Protein AF-A0A485CXV7-F1 (afdb_monomer)

Foldseek 3Di:
DAPLQDDPVQVPDQDHDDDDVQQAEAAEDDSGQVLDQDDWPPHAYGNVRHGHQAESAWAWDPAFDADDDPPDGDDDGAATWTARYYRHHDPVQRGRPRIDGDHCDDVPHGDDDPRYDHDDDDDDDQCDDPVSVVVVVVVVVVQLFPDDDDPPPDPPPPRVLVVLLVVLVPDPDPVVSVVSPVVSVVNSVVSNVVLVVVLVVLLVLLVVLLVLLVVLQVLVVVLVVLVVCLCVPPVPHDPPPPVNVVSVVVSVVSVVVSVVSLVVSLVSLVCSCVSGNDVSNVVSLVVSLVSCVSHVVNVVSNLSSVLSVVLSVVCNVPVDRDSPVSSVSSNVD

Organism: Kluyvera cryocrescens (NCBI:txid580)

Solvent-accessible surface area (backbone atoms only — not comparable to full-atom values): 18500 Å² total; per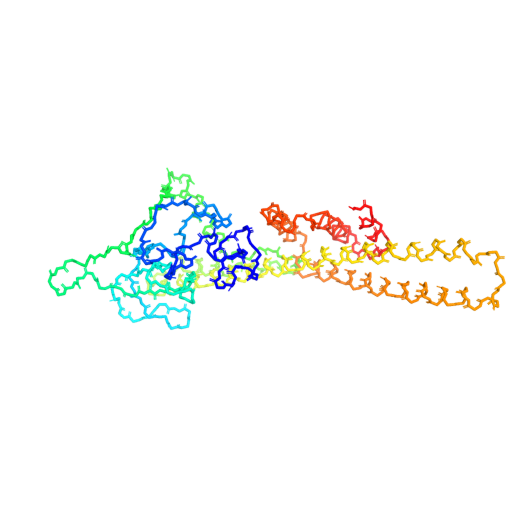-residue (Å²): 81,32,73,69,47,43,55,76,67,44,50,70,40,66,51,44,91,72,93,54,63,69,53,35,35,31,22,34,44,82,88,50,34,56,56,40,75,65,78,83,67,78,46,46,52,46,80,76,69,48,48,52,69,32,9,32,38,16,30,58,44,95,56,59,26,54,50,71,59,93,88,40,79,41,84,68,79,56,32,36,25,32,32,14,33,16,10,82,30,48,71,94,56,50,24,77,82,44,73,43,76,42,60,65,46,56,89,94,39,75,56,81,60,98,48,53,47,73,75,92,81,88,80,77,80,87,75,79,45,71,68,49,46,54,48,50,55,52,49,57,69,53,48,38,55,70,69,91,65,82,65,93,79,58,100,69,75,66,40,62,43,60,51,34,50,55,52,29,70,75,45,84,53,67,66,60,25,48,53,35,50,52,48,24,54,51,46,21,54,50,39,37,51,52,50,54,52,50,51,50,51,49,42,51,49,51,52,50,47,16,52,48,32,53,50,52,26,54,52,48,55,51,44,53,52,46,48,52,52,40,54,75,75,34,68,94,50,69,88,80,41,68,68,49,49,52,47,53,50,54,44,49,56,46,50,54,51,48,50,52,53,47,51,52,50,52,48,53,45,52,51,48,47,74,78,50,27,68,73,55,48,58,55,40,51,54,55,48,54,51,40,31,64,55,16,73,91,44,42,83,47,51,60,28,40,51,36,39,50,53,45,42,49,55,28,71,74,70,75,56,89,52,66,68,67,44,50,51,54,36,61,78,101

InterPro domains:
  IPR005532 Sulfatase-modifying factor enzyme-like domain [PF03781] (2-121)
  IPR016187 C-type lectin fold [SSF56436] (23-121)
  IPR042095 Sulfatase-modifying factor enzyme superfamily [G3DSA:3.90.1580.10] (5-122)

Radius of gyration: 28.85 Å; Cα contacts (8 Å, |Δi|>4): 416; chains: 1; bounding box: 57×67×86 Å

Nearest PDB structures (foldseek):
  3hr0-assembly1_B  TM=5.444E-01  e=3.659E+00  Homo sapiens
  6zca-assembly1_H  TM=4.034E-01  e=6.615E+00  Bacillus subtilis
  5wkq-assembly1_A  TM=2.754E-01  e=5.333E+00  Shigella flexneri

Mean predicted aligned error: 9.52 Å

Structure (mmCIF, N/CA/C/O backbone):
data_AF-A0A485CXV7-F1
#
_entry.id   AF-A0A485CXV7-F1
#
loop_
_atom_site.group_PDB
_atom_site.id
_atom_site.type_symbol
_atom_site.label_atom_id
_atom_site.label_alt_id
_atom_site.label_comp_id
_atom_site.label_asym_id
_atom_site.label_entity_id
_atom_site.label_seq_id
_atom_site.pdbx_PDB_ins_code
_atom_site.Cartn_x
_atom_site.Cartn_y
_atom_site.Cartn_z
_atom_site.occupancy
_atom_site.B_iso_or_equiv
_atom_site.auth_seq_id
_atom_site.auth_comp_id
_atom_site.auth_asym_id
_atom_site.auth_atom_id
_atom_site.pdbx_PDB_model_num
ATOM 1 N N . MET A 1 1 ? -4.879 9.931 7.992 1.00 64.00 1 MET A N 1
ATOM 2 C CA . MET A 1 1 ? -6.151 9.188 7.759 1.00 64.00 1 MET A CA 1
ATOM 3 C C . MET A 1 1 ? -6.233 8.787 6.286 1.00 64.00 1 MET A C 1
ATOM 5 O O . MET A 1 1 ? -5.604 9.450 5.481 1.00 64.00 1 MET A O 1
ATOM 9 N N . GLY A 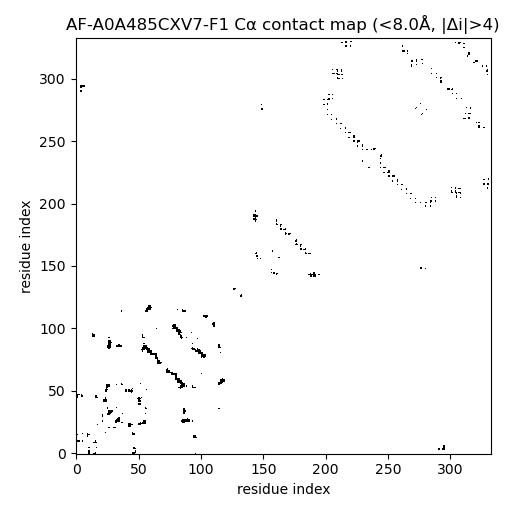1 2 ? -6.951 7.724 5.904 1.00 72.75 2 GLY A N 1
ATOM 10 C CA . GLY A 1 2 ? -7.072 7.341 4.480 1.00 72.75 2 GLY A CA 1
ATOM 11 C C . GLY A 1 2 ? -7.101 5.836 4.199 1.00 72.75 2 GLY A C 1
ATOM 12 O O . GLY A 1 2 ? -7.531 5.421 3.125 1.00 72.75 2 GLY A O 1
ATOM 13 N N . GLY A 1 3 ? -6.696 5.011 5.170 1.00 80.25 3 GLY A N 1
ATOM 14 C CA . GLY A 1 3 ? -6.723 3.550 5.055 1.00 80.25 3 GLY A CA 1
ATOM 15 C C . GLY A 1 3 ? -5.983 3.048 3.811 1.00 80.25 3 GLY A C 1
ATOM 16 O O . GLY A 1 3 ? -4.932 3.568 3.459 1.00 80.25 3 GLY A O 1
ATOM 17 N N . LEU A 1 4 ? -6.565 2.068 3.116 1.00 75.38 4 LEU A N 1
ATOM 18 C CA . LEU A 1 4 ? -5.999 1.494 1.887 1.00 75.38 4 LEU A CA 1
ATOM 19 C C . LEU A 1 4 ? -6.115 2.402 0.648 1.00 75.38 4 LEU A C 1
ATOM 21 O O . LEU A 1 4 ? -5.642 2.027 -0.422 1.00 75.38 4 LEU A O 1
ATOM 25 N N . LYS A 1 5 ? -6.759 3.572 0.756 1.00 80.94 5 LYS A N 1
ATOM 26 C CA . LYS A 1 5 ? -6.900 4.516 -0.366 1.00 80.94 5 LYS A CA 1
ATOM 27 C C . LYS A 1 5 ? -5.718 5.477 -0.508 1.00 80.94 5 LYS A C 1
ATOM 29 O O . LYS A 1 5 ? -5.664 6.210 -1.490 1.00 80.94 5 LYS A O 1
ATOM 34 N N . VAL A 1 6 ? -4.791 5.476 0.448 1.00 82.62 6 VAL A N 1
ATOM 35 C CA . VAL A 1 6 ? -3.584 6.315 0.449 1.00 82.62 6 VAL A CA 1
ATOM 36 C C . VAL A 1 6 ? -2.336 5.440 0.514 1.00 82.62 6 VAL A C 1
ATOM 38 O O . VAL A 1 6 ? -2.395 4.294 0.961 1.00 82.62 6 VAL A O 1
ATOM 41 N N . ASN A 1 7 ? -1.203 5.955 0.041 1.00 78.62 7 ASN A N 1
ATOM 42 C CA . ASN A 1 7 ? 0.076 5.253 0.156 1.00 78.62 7 ASN A CA 1
ATOM 43 C C . ASN A 1 7 ? 0.683 5.403 1.569 1.00 78.62 7 ASN A C 1
ATOM 45 O O . ASN A 1 7 ? 0.187 6.158 2.405 1.00 78.62 7 ASN A O 1
ATOM 49 N N . SER A 1 8 ? 1.764 4.675 1.862 1.00 79.94 8 SER A N 1
ATOM 50 C CA . SER A 1 8 ? 2.375 4.677 3.201 1.00 79.94 8 SER A CA 1
ATOM 51 C C . SER A 1 8 ? 2.961 6.027 3.624 1.00 79.94 8 SER A C 1
ATOM 53 O O . SER A 1 8 ? 2.972 6.311 4.820 1.00 79.94 8 SER A O 1
ATOM 55 N N . ALA A 1 9 ? 3.446 6.843 2.683 1.00 81.75 9 ALA A N 1
ATOM 56 C CA . ALA A 1 9 ? 3.968 8.174 2.987 1.00 81.75 9 ALA A CA 1
ATOM 57 C C . ALA A 1 9 ? 2.820 9.116 3.371 1.00 81.75 9 ALA A C 1
ATOM 59 O O . ALA A 1 9 ? 2.830 9.690 4.453 1.00 81.75 9 ALA A O 1
ATOM 60 N N . GLU A 1 10 ? 1.775 9.157 2.543 1.00 84.94 10 GLU A N 1
ATOM 61 C CA . GLU A 1 10 ? 0.540 9.908 2.790 1.00 84.94 10 GLU A CA 1
ATOM 62 C C . GLU A 1 10 ? -0.154 9.478 4.092 1.00 84.94 10 GLU A C 1
ATOM 64 O O . GLU A 1 10 ? -0.724 10.296 4.806 1.00 84.94 10 GLU A O 1
ATOM 69 N N . PHE A 1 11 ? -0.110 8.187 4.433 1.00 83.81 11 PHE A N 1
ATOM 70 C CA . PHE A 1 11 ? -0.692 7.688 5.678 1.00 83.81 11 PHE A CA 1
ATOM 71 C C . PHE A 1 11 ? 0.042 8.200 6.926 1.00 83.81 11 PHE A C 1
ATOM 73 O O . PHE A 1 11 ? -0.595 8.400 7.962 1.00 83.81 11 PHE A O 1
ATOM 80 N N . ARG A 1 12 ? 1.369 8.364 6.837 1.00 83.12 12 ARG A N 1
ATOM 81 C CA . ARG A 1 12 ? 2.229 8.822 7.941 1.00 83.12 12 ARG A CA 1
ATOM 82 C C . ARG A 1 12 ? 2.299 10.340 8.068 1.00 83.12 12 ARG A C 1
ATOM 84 O O . ARG A 1 12 ? 2.825 10.820 9.070 1.00 83.12 12 ARG A O 1
ATOM 91 N N . ASP A 1 13 ? 1.803 11.069 7.079 1.00 85.38 13 ASP A N 1
ATOM 92 C CA . ASP A 1 13 ? 1.781 12.522 7.112 1.00 85.38 13 ASP A CA 1
ATOM 93 C C . ASP A 1 13 ? 0.796 13.053 8.178 1.00 85.38 13 ASP A C 1
ATOM 95 O O . ASP A 1 13 ? -0.090 12.344 8.668 1.00 85.38 13 ASP A O 1
ATOM 99 N N . SER A 1 14 ? 0.967 14.316 8.572 1.00 82.31 14 SER A N 1
ATOM 100 C CA . SER A 1 14 ? 0.148 14.985 9.595 1.00 82.31 14 SER A CA 1
ATOM 101 C C . SER A 1 14 ? -1.326 15.083 9.187 1.00 82.31 14 SER A C 1
ATOM 103 O O . SER A 1 14 ? -2.224 14.979 10.037 1.00 82.31 14 SER A O 1
ATOM 105 N N . HIS A 1 15 ? -1.563 15.239 7.885 1.00 85.44 15 HIS A N 1
ATOM 106 C CA . HIS A 1 15 ? -2.874 15.356 7.260 1.00 85.44 15 HIS A CA 1
ATOM 107 C C . HIS A 1 15 ? -3.034 14.271 6.198 1.00 85.44 15 HIS A C 1
ATOM 109 O O . HIS A 1 15 ? -2.063 13.733 5.675 1.00 85.44 15 HIS A O 1
ATOM 115 N N . TYR A 1 16 ? -4.277 13.922 5.883 1.00 89.00 16 TYR A N 1
ATOM 116 C CA . TYR A 1 16 ? -4.528 13.096 4.707 1.00 89.00 16 TYR A CA 1
ATOM 117 C C . TYR A 1 16 ? -4.305 13.920 3.424 1.00 89.00 16 TYR A C 1
ATOM 119 O O . TYR A 1 16 ? -4.290 15.147 3.497 1.00 89.00 16 TYR A O 1
ATOM 127 N N . PRO A 1 17 ? -4.153 13.286 2.247 1.00 88.25 17 PRO A N 1
ATOM 128 C CA . PRO A 1 17 ? -3.944 14.010 0.994 1.00 88.25 17 PRO A CA 1
ATOM 129 C C . PRO A 1 17 ? -5.064 15.018 0.710 1.00 88.25 17 PRO A C 1
ATOM 131 O O . PRO A 1 17 ? -6.212 14.622 0.511 1.00 88.25 17 PRO A O 1
ATOM 134 N N . MET A 1 18 ? -4.704 16.298 0.669 1.00 90.19 18 MET A N 1
ATOM 135 C CA . MET A 1 18 ? -5.563 17.451 0.380 1.00 90.19 18 MET A CA 1
ATOM 136 C C . MET A 1 18 ? -4.735 18.504 -0.376 1.00 90.19 18 MET A C 1
ATOM 138 O O . MET A 1 18 ? -3.506 18.460 -0.311 1.00 90.19 18 MET A O 1
ATOM 142 N N . ASP A 1 19 ? -5.377 19.402 -1.128 1.00 91.06 19 ASP A N 1
ATOM 143 C CA . ASP A 1 19 ? -4.683 20.499 -1.822 1.00 91.06 19 ASP A CA 1
ATOM 144 C C . ASP A 1 19 ? -4.459 21.705 -0.896 1.00 91.06 19 ASP A C 1
ATOM 146 O O . ASP A 1 19 ? -3.332 22.163 -0.738 1.00 91.06 19 ASP A O 1
ATOM 150 N N . ASP A 1 20 ? -5.521 22.165 -0.239 1.00 92.19 20 ASP A N 1
ATOM 151 C CA . ASP A 1 20 ? -5.545 23.246 0.740 1.00 92.19 20 ASP A CA 1
ATOM 152 C C . ASP A 1 20 ? -6.546 22.878 1.845 1.00 92.19 20 ASP A C 1
ATOM 154 O O . ASP A 1 20 ? -7.670 22.455 1.561 1.00 92.19 20 ASP A O 1
ATOM 158 N N . MET A 1 21 ? -6.156 23.026 3.112 1.00 92.31 21 MET A N 1
ATOM 159 C CA . MET A 1 21 ? -6.963 22.579 4.247 1.00 92.31 21 MET A CA 1
ATOM 160 C C . MET A 1 21 ? -8.330 23.261 4.318 1.00 92.31 21 MET A C 1
ATOM 162 O O . MET A 1 21 ? -9.310 22.615 4.690 1.00 92.31 21 MET A O 1
ATOM 166 N N . LYS A 1 22 ? -8.436 24.525 3.890 1.00 94.38 22 LYS A N 1
ATOM 167 C CA . LYS A 1 22 ? -9.711 25.268 3.882 1.00 94.38 22 LYS A CA 1
ATOM 168 C C . LYS A 1 22 ? -10.780 24.640 2.981 1.00 94.38 22 LYS A C 1
ATOM 170 O O . LYS A 1 22 ? -11.961 24.931 3.135 1.00 94.38 22 LYS A O 1
ATOM 175 N N . ASN A 1 23 ? -10.372 23.793 2.033 1.00 95.50 23 ASN A N 1
ATOM 176 C CA . ASN A 1 23 ? -11.283 23.089 1.136 1.00 95.50 23 ASN A CA 1
ATOM 177 C C . ASN A 1 23 ? -11.864 21.816 1.769 1.00 95.50 23 ASN A C 1
ATOM 179 O O . ASN A 1 23 ? -12.756 21.216 1.171 1.00 95.50 23 ASN A O 1
ATOM 183 N N . TYR A 1 24 ? -11.349 21.379 2.923 1.00 95.69 24 TYR A N 1
ATOM 184 C CA . TYR A 1 24 ? -11.696 20.099 3.549 1.00 95.69 24 TYR A CA 1
ATOM 185 C C . TYR A 1 24 ? -12.148 20.244 5.000 1.00 95.69 24 TYR A C 1
ATOM 187 O O . TYR A 1 24 ? -13.040 19.514 5.415 1.00 95.69 24 TYR A O 1
ATOM 195 N N . GLU A 1 25 ? -11.560 21.167 5.766 1.00 95.75 25 GLU A N 1
ATOM 196 C CA . GLU A 1 25 ? -11.718 21.208 7.220 1.00 95.75 25 GLU A CA 1
ATOM 197 C C . GLU A 1 25 ? -11.970 22.627 7.753 1.00 95.75 25 GLU A C 1
ATOM 199 O O . GLU A 1 25 ? -11.425 23.618 7.263 1.00 95.75 25 GLU A O 1
ATOM 204 N N . TRP A 1 26 ? -12.764 22.720 8.823 1.00 96.62 26 TRP A N 1
ATOM 205 C CA . TRP A 1 26 ? -13.122 23.987 9.464 1.00 96.62 26 TRP A CA 1
ATOM 206 C C . TRP A 1 26 ? -12.254 24.285 10.690 1.00 96.62 26 TRP A C 1
ATOM 208 O O . TRP A 1 26 ? -12.413 23.692 11.752 1.00 96.62 26 TRP A O 1
ATOM 218 N N . TYR A 1 27 ? -11.373 25.267 10.582 1.00 95.44 27 TYR A N 1
ATOM 219 C CA . TYR A 1 27 ? -10.476 25.719 11.659 1.00 95.44 27 TYR A CA 1
ATOM 220 C C . TYR A 1 27 ? -10.631 27.213 11.978 1.00 95.44 27 TYR A C 1
ATOM 222 O O . TYR A 1 27 ? -11.427 27.902 11.332 1.00 95.44 27 TYR A O 1
ATOM 230 N N . SER A 1 28 ? -9.917 27.713 12.988 1.00 95.56 28 SER A N 1
ATOM 231 C CA . SER A 1 28 ? -10.014 29.107 13.437 1.00 95.56 28 SER A CA 1
ATOM 232 C C . SER A 1 28 ? -9.594 30.118 12.361 1.00 95.56 28 SER A C 1
ATOM 234 O O . SER A 1 28 ? -8.820 29.828 11.451 1.00 95.56 28 SER A O 1
ATOM 236 N N . GLY A 1 29 ? -10.102 31.345 12.486 1.00 91.69 29 GLY A N 1
ATOM 237 C CA . GLY A 1 29 ? -9.693 32.471 11.649 1.00 91.69 29 GLY A CA 1
ATOM 238 C C . GLY A 1 29 ? -10.627 32.792 10.473 1.00 91.69 29 GLY A C 1
ATOM 239 O O . GLY A 1 29 ? -11.484 31.992 10.087 1.00 91.69 29 GLY A O 1
ATOM 240 N N . PRO A 1 30 ? -10.481 34.002 9.902 1.00 90.00 30 PRO A N 1
ATOM 241 C CA . PRO A 1 30 ? -11.424 34.566 8.934 1.00 90.00 30 PRO A CA 1
ATOM 242 C C . PRO A 1 30 ? -11.387 33.893 7.556 1.00 90.00 30 PRO A C 1
ATOM 244 O O . PRO A 1 30 ? -12.335 34.033 6.795 1.00 90.00 30 PRO A O 1
ATOM 247 N N . GLN A 1 31 ? -10.311 33.173 7.229 1.00 89.31 31 GLN A N 1
ATOM 248 C CA . GLN A 1 31 ? -10.168 32.445 5.959 1.00 89.31 31 GLN A CA 1
ATOM 249 C C . GLN A 1 31 ? -10.892 31.088 5.951 1.00 89.31 31 GLN A C 1
ATOM 251 O O . GLN A 1 31 ? -10.917 30.413 4.928 1.00 89.31 31 GLN A O 1
ATOM 256 N N . SER A 1 32 ? -11.462 30.699 7.092 1.00 94.12 32 SER A N 1
ATOM 257 C CA . SER A 1 32 ? -12.113 29.414 7.325 1.00 94.12 32 SER A CA 1
ATOM 258 C C . SER A 1 32 ? -13.431 29.658 8.081 1.00 94.12 32 SER A C 1
ATOM 260 O O . SER A 1 32 ? -14.314 30.353 7.584 1.00 94.12 32 SER A O 1
ATOM 262 N N . SER A 1 33 ? -13.583 29.134 9.297 1.00 92.75 33 SER A N 1
ATOM 263 C CA . SER A 1 33 ? -14.847 29.117 10.040 1.00 92.75 33 SER A CA 1
ATOM 264 C C . SER A 1 33 ? -15.179 30.418 10.776 1.00 92.75 33 SER A C 1
ATOM 266 O O . SER A 1 33 ? -16.286 30.560 11.303 1.00 92.75 33 SER A O 1
ATOM 268 N N . ASN A 1 34 ? -14.219 31.346 10.884 1.00 93.38 34 ASN A N 1
ATOM 269 C CA . ASN A 1 34 ? -14.293 32.524 11.750 1.00 93.38 34 ASN A CA 1
ATOM 270 C C . ASN A 1 34 ? -14.741 32.177 13.188 1.00 93.38 34 ASN A C 1
ATOM 272 O O . ASN A 1 34 ? -15.583 32.857 13.781 1.00 93.38 34 ASN A O 1
ATOM 276 N N . SER A 1 35 ? -14.213 31.067 13.717 1.00 92.75 35 SER A N 1
ATOM 277 C CA . SER A 1 35 ? -14.495 30.543 15.061 1.00 92.75 35 SER A CA 1
ATOM 278 C C . SER A 1 35 ? -15.963 30.176 15.315 1.00 92.75 35 SER A C 1
ATOM 280 O O . SER A 1 35 ? -16.422 30.167 16.459 1.00 92.75 35 SER A O 1
ATOM 282 N N . LYS A 1 36 ? -16.719 29.864 14.257 1.00 95.38 36 LYS A N 1
ATOM 283 C CA . LYS A 1 36 ? -18.121 29.440 14.340 1.00 95.38 36 LYS A CA 1
ATOM 284 C C . LYS A 1 36 ? -18.289 28.042 13.777 1.00 95.38 36 LYS A C 1
ATOM 286 O O . LYS A 1 36 ? -17.902 27.797 12.639 1.00 95.38 36 LYS A O 1
ATOM 291 N N . VAL A 1 37 ? -18.913 27.166 14.564 1.00 96.62 37 VAL A N 1
ATOM 292 C CA . VAL A 1 37 ? -19.298 25.810 14.145 1.00 96.62 37 VAL A CA 1
ATOM 293 C C . VAL A 1 37 ? -20.130 25.891 12.869 1.00 96.62 37 VAL A C 1
ATOM 295 O O . VAL A 1 37 ? -21.023 26.735 12.759 1.00 96.62 37 VAL A O 1
ATOM 298 N N . GLN A 1 38 ? -19.813 25.021 11.918 1.00 96.75 38 GLN A N 1
ATOM 299 C CA . GLN A 1 38 ? -20.428 24.993 10.596 1.00 96.75 38 GLN A CA 1
ATOM 300 C C . GLN A 1 38 ? -21.342 23.778 10.451 1.00 96.75 38 GLN A C 1
ATOM 302 O O . GLN A 1 38 ? -21.209 22.783 11.170 1.00 96.75 38 GLN A O 1
ATOM 307 N N . LEU A 1 39 ? -22.266 23.855 9.491 1.00 96.06 39 LEU A N 1
ATOM 308 C CA . LEU A 1 39 ? -23.041 22.688 9.079 1.00 96.06 39 LEU A CA 1
ATOM 309 C C . LEU A 1 39 ? -22.092 21.611 8.538 1.00 96.06 39 LEU A C 1
ATOM 311 O O . LEU A 1 39 ? -21.137 21.908 7.818 1.00 96.06 39 LEU A O 1
ATOM 315 N N . VAL A 1 40 ? -22.367 20.364 8.907 1.00 95.44 40 VAL A N 1
ATOM 316 C CA . VAL A 1 40 ? -21.545 19.207 8.537 1.00 95.44 40 VAL A CA 1
ATOM 317 C C . VAL A 1 40 ? -21.581 18.949 7.030 1.00 95.44 40 VAL A C 1
ATOM 319 O O . VAL A 1 40 ? -22.605 19.162 6.380 1.00 95.44 40 VAL A O 1
ATOM 322 N N . GLY A 1 41 ? -20.479 18.446 6.476 1.00 94.75 41 GLY A N 1
ATOM 323 C CA . GLY A 1 41 ? -20.417 17.946 5.101 1.00 94.75 41 GLY A CA 1
ATOM 324 C C . GLY A 1 41 ? -20.395 19.008 3.999 1.00 94.75 41 GLY A C 1
ATOM 325 O O . GLY A 1 41 ? -20.657 18.677 2.846 1.00 94.75 41 GLY A O 1
ATOM 326 N N . LEU A 1 42 ? -20.110 20.272 4.331 1.00 96.31 42 LEU A N 1
ATOM 327 C CA . LEU A 1 42 ? -20.054 21.363 3.346 1.00 96.31 42 LEU A CA 1
ATOM 328 C C . LEU A 1 42 ? -18.736 21.431 2.559 1.00 96.31 42 LEU A C 1
ATOM 330 O O . LEU A 1 42 ? -18.714 21.984 1.461 1.00 96.31 42 LEU A O 1
ATOM 334 N N . LEU A 1 43 ? -17.650 20.903 3.123 1.00 96.75 43 LEU A N 1
ATOM 335 C CA . LEU A 1 43 ? -16.323 20.861 2.502 1.00 96.75 43 LEU A CA 1
ATOM 336 C C . LEU A 1 43 ? -16.047 19.493 1.870 1.00 96.75 43 LEU A C 1
ATOM 338 O O . LEU A 1 43 ? -16.869 18.586 1.960 1.00 96.75 43 LEU A O 1
ATOM 342 N N . ASN A 1 44 ? -14.907 19.326 1.202 1.00 96.75 44 ASN A N 1
ATOM 343 C CA . ASN A 1 44 ? -14.546 18.054 0.582 1.00 96.75 44 ASN A CA 1
ATOM 344 C C . ASN A 1 44 ? -14.263 16.966 1.636 1.00 96.75 44 ASN A C 1
ATOM 346 O O . ASN A 1 44 ? -13.672 17.250 2.677 1.00 96.75 44 ASN A O 1
ATOM 350 N N . PRO A 1 45 ? -14.623 15.698 1.369 1.00 95.38 45 PRO A N 1
ATOM 351 C CA . PRO A 1 45 ? -14.336 14.611 2.290 1.00 95.38 45 PRO A CA 1
ATOM 352 C C . PRO A 1 45 ? -12.872 14.171 2.211 1.00 95.38 45 PRO A C 1
ATOM 354 O O . PRO A 1 45 ? -12.197 14.320 1.189 1.00 95.38 45 PRO A O 1
ATOM 357 N N . ASN A 1 46 ? -12.413 13.485 3.256 1.00 92.25 46 ASN A N 1
ATOM 358 C CA . ASN A 1 46 ? -11.155 12.750 3.209 1.00 92.25 46 ASN A CA 1
ATOM 359 C C . ASN A 1 46 ? -11.233 11.555 2.222 1.00 92.25 46 ASN A C 1
ATOM 361 O O . ASN A 1 46 ? -12.319 11.187 1.762 1.00 92.25 46 ASN A O 1
ATOM 365 N N . PRO A 1 47 ? -10.120 10.853 1.924 1.00 90.50 47 PRO A N 1
ATOM 366 C CA . PRO A 1 47 ? -10.128 9.730 0.979 1.00 90.50 47 PRO A CA 1
ATOM 367 C C . PRO A 1 47 ? -11.143 8.620 1.303 1.00 90.50 47 PRO A C 1
ATOM 369 O O . PRO A 1 47 ? -11.643 7.945 0.400 1.00 90.50 47 PRO A O 1
ATOM 372 N N . LEU A 1 48 ? -11.489 8.420 2.578 1.00 90.38 48 LEU A N 1
ATOM 373 C CA . LEU A 1 48 ? -12.477 7.428 3.011 1.00 90.38 48 LEU A CA 1
ATOM 374 C C . LEU A 1 48 ? -13.931 7.884 2.802 1.00 90.38 48 LEU A C 1
ATOM 376 O O . LEU A 1 48 ? -14.829 7.072 2.995 1.00 90.38 48 LEU A O 1
ATOM 380 N N . GLY A 1 49 ? -14.165 9.118 2.353 1.00 92.44 49 GLY A N 1
ATOM 381 C CA . GLY A 1 49 ? -15.504 9.691 2.204 1.00 92.44 49 GLY A CA 1
ATOM 382 C C . GLY A 1 49 ? -16.056 10.271 3.507 1.00 92.44 49 GLY A C 1
ATOM 383 O O . GLY A 1 49 ? -17.264 10.442 3.625 1.00 92.44 49 GLY A O 1
ATOM 384 N N . LEU A 1 50 ? -15.195 10.522 4.499 1.00 93.88 50 LEU A N 1
ATOM 385 C CA . LEU A 1 50 ? -15.596 11.087 5.783 1.00 93.88 50 LEU A CA 1
ATOM 386 C C . LEU A 1 50 ? -15.347 12.596 5.786 1.00 93.88 50 LEU A C 1
ATOM 388 O O . LEU A 1 50 ? -14.250 13.040 5.446 1.00 93.88 50 LEU A O 1
ATOM 392 N N . TYR A 1 51 ? -16.363 13.345 6.196 1.00 96.50 51 TYR A N 1
ATOM 393 C CA . TYR A 1 51 ? -16.359 14.803 6.310 1.00 96.50 51 TYR A CA 1
ATOM 394 C C . TYR A 1 51 ? -16.087 15.242 7.746 1.00 96.50 51 TYR A C 1
ATOM 396 O O . TYR A 1 51 ? -16.414 14.490 8.676 1.00 96.50 51 TYR A O 1
ATOM 404 N N . ASP A 1 52 ? -15.537 16.449 7.905 1.00 95.12 52 ASP A N 1
ATOM 405 C CA . ASP A 1 52 ? -15.294 17.097 9.201 1.00 95.12 52 ASP A CA 1
ATOM 406 C C . ASP A 1 52 ? -14.516 16.181 10.160 1.00 95.12 52 ASP A C 1
ATOM 408 O O . ASP A 1 52 ? -14.838 16.062 11.341 1.00 95.12 52 ASP A O 1
ATOM 412 N N . MET A 1 53 ? -13.548 15.426 9.631 1.00 93.94 53 MET A N 1
ATOM 413 C CA . MET A 1 53 ? -12.745 14.517 10.456 1.00 93.94 53 MET A CA 1
ATOM 414 C C . MET A 1 53 ? -11.696 15.278 11.261 1.00 93.94 53 MET A C 1
ATOM 416 O O . MET A 1 53 ? -11.204 14.765 12.271 1.00 93.94 53 MET A O 1
ATOM 420 N N . LEU A 1 54 ? -11.324 16.470 10.792 1.00 93.75 54 LEU A N 1
ATOM 421 C CA . LEU A 1 54 ? -10.475 17.411 11.494 1.00 93.75 54 LEU A CA 1
ATOM 422 C C . LEU A 1 54 ? -11.190 18.775 11.547 1.00 93.75 54 LEU A C 1
ATOM 424 O O . LEU A 1 54 ? -11.850 19.192 10.607 1.00 93.75 54 LEU A O 1
ATOM 428 N N . GLY A 1 55 ? -11.064 19.510 12.645 1.00 94.50 55 GLY A N 1
ATOM 429 C CA . GLY A 1 55 ? -11.772 20.778 12.807 1.00 94.50 55 GLY A CA 1
ATOM 430 C C . GLY A 1 55 ? -13.28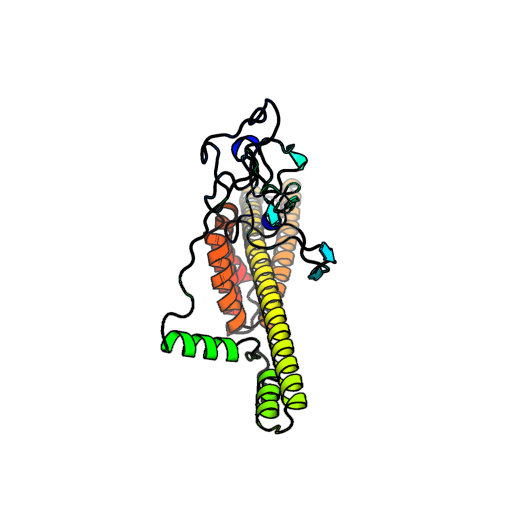1 20.621 13.022 1.00 94.50 55 GLY A C 1
ATOM 431 O O . GLY A 1 55 ? -13.753 19.603 13.512 1.00 94.50 55 GLY A O 1
ATOM 432 N N . ASN A 1 56 ? -14.025 21.687 12.732 1.00 97.12 56 ASN A N 1
ATOM 433 C CA . ASN A 1 56 ? -15.424 21.926 13.083 1.00 97.12 56 ASN A CA 1
ATOM 434 C C . ASN A 1 56 ? -15.679 21.779 14.596 1.00 97.12 56 ASN A C 1
ATOM 436 O O . ASN A 1 56 ? -15.625 22.755 15.352 1.00 97.12 56 ASN A O 1
ATOM 440 N N . VAL A 1 57 ? -15.844 20.551 15.074 1.00 97.00 57 VAL A N 1
ATOM 441 C CA . VAL A 1 57 ? -15.943 20.222 16.495 1.00 97.00 57 VAL A CA 1
ATOM 442 C C . VAL A 1 57 ? -14.975 19.101 16.837 1.00 97.00 57 VAL A C 1
ATOM 444 O O . VAL A 1 57 ? -14.788 18.164 16.070 1.00 97.00 57 VAL A O 1
ATOM 447 N N . SER A 1 58 ? -14.392 19.161 18.030 1.00 96.38 58 SER A N 1
ATOM 448 C CA . SER A 1 58 ? -13.575 18.053 18.514 1.00 96.38 58 SER A CA 1
ATOM 449 C C . SER A 1 58 ? -14.469 16.879 18.877 1.00 96.38 58 SER A C 1
ATOM 451 O O . SER A 1 58 ? -15.494 17.056 19.528 1.00 96.38 58 SER A O 1
ATOM 453 N N . GLU A 1 59 ? -14.087 15.672 18.487 1.00 96.00 59 GLU A N 1
ATOM 454 C CA . GLU A 1 59 ? -14.923 14.489 18.685 1.00 96.00 59 GLU A CA 1
ATOM 455 C C . GLU A 1 59 ? -14.496 13.731 19.944 1.00 96.00 59 GLU A C 1
ATOM 457 O O . GLU A 1 59 ? -13.320 13.387 20.103 1.00 96.00 59 GLU A O 1
ATOM 462 N N . MET A 1 60 ? -15.452 13.481 20.842 1.00 95.62 60 MET A N 1
ATOM 463 C CA . MET A 1 60 ? -15.251 12.684 22.052 1.00 95.62 60 MET A CA 1
ATOM 464 C C . MET A 1 60 ? -14.958 11.218 21.711 1.00 95.62 60 MET A C 1
ATOM 466 O O . MET A 1 60 ? -15.664 10.585 20.927 1.00 95.62 60 MET A O 1
ATOM 470 N N . MET A 1 61 ? -13.942 10.658 22.364 1.00 94.00 61 MET A N 1
ATOM 471 C CA . MET A 1 61 ? -13.566 9.252 22.270 1.00 94.00 61 MET A CA 1
ATOM 472 C C . MET A 1 61 ? -14.004 8.495 23.521 1.00 94.00 61 MET A C 1
ATOM 474 O O . MET A 1 61 ? -13.887 8.995 24.636 1.00 94.00 61 MET A O 1
ATOM 478 N N . PHE A 1 62 ? -14.410 7.239 23.341 1.00 90.31 62 PHE A N 1
ATOM 479 C CA . PHE A 1 62 ? -14.808 6.362 24.446 1.00 90.31 62 PHE A CA 1
ATOM 480 C C . PHE A 1 62 ? -13.638 5.960 25.365 1.00 90.31 62 PHE A C 1
ATOM 482 O O . PHE A 1 62 ? -13.830 5.595 26.519 1.00 90.31 62 PHE A O 1
ATOM 489 N N . THR A 1 63 ? -12.406 6.006 24.855 1.00 85.75 63 THR A N 1
ATOM 490 C CA . THR A 1 63 ? -11.206 5.648 25.620 1.00 85.75 63 THR A CA 1
ATOM 491 C C . THR A 1 63 ? -10.760 6.801 26.524 1.00 85.75 63 THR A C 1
ATOM 493 O O . THR A 1 63 ? -10.596 7.913 26.004 1.00 85.75 63 THR A O 1
ATOM 496 N N . PRO A 1 64 ? -10.461 6.555 27.813 1.00 88.88 64 PRO A N 1
ATOM 497 C CA . PRO A 1 64 ? -9.916 7.585 28.686 1.00 88.88 64 PRO A CA 1
ATOM 498 C C . PRO A 1 64 ? -8.500 7.989 28.264 1.00 88.88 64 PRO A C 1
ATOM 500 O O . PRO A 1 64 ? -7.811 7.300 27.497 1.00 88.88 64 PRO A O 1
ATOM 503 N N . PHE A 1 65 ? -8.067 9.146 28.747 1.00 90.12 65 PHE A N 1
ATOM 504 C CA . PHE A 1 65 ? -6.727 9.643 28.517 1.00 90.12 65 PHE A CA 1
ATOM 505 C C . PHE A 1 65 ? -5.715 8.828 29.325 1.00 90.12 65 PHE A C 1
ATOM 507 O O . PHE A 1 65 ? -5.917 8.517 30.495 1.00 90.12 65 PHE A O 1
ATOM 514 N N . TYR A 1 66 ? -4.605 8.502 28.671 1.00 87.88 66 TYR A N 1
ATOM 515 C CA . TYR A 1 66 ? -3.428 7.902 29.282 1.00 87.88 66 TYR A CA 1
ATOM 516 C C . TYR A 1 66 ? -2.201 8.561 28.671 1.00 87.88 66 TYR A C 1
ATOM 518 O O . TYR A 1 66 ? -2.162 8.794 27.449 1.00 87.88 66 TYR A O 1
ATOM 526 N N . LEU A 1 67 ? -1.184 8.780 29.503 1.00 84.38 67 LEU A N 1
ATOM 527 C CA . LEU A 1 67 ? 0.128 9.201 29.038 1.00 84.38 67 LEU A CA 1
ATOM 528 C C . LEU A 1 67 ? 0.706 8.120 28.124 1.00 84.38 67 LEU A C 1
ATOM 530 O O . LEU A 1 67 ? 0.635 6.923 28.411 1.00 84.38 67 LEU A O 1
ATOM 534 N N . ASN A 1 68 ? 1.280 8.543 27.002 1.00 77.81 68 ASN A N 1
ATOM 535 C CA . ASN A 1 68 ? 1.980 7.629 26.115 1.00 77.81 68 ASN A CA 1
ATOM 536 C C . ASN A 1 68 ? 3.463 7.589 26.497 1.00 77.81 68 ASN A C 1
ATOM 538 O O . ASN A 1 68 ? 4.153 8.603 26.407 1.00 77.81 68 ASN A O 1
ATOM 542 N N . LYS A 1 69 ? 3.963 6.413 26.885 1.00 75.62 69 LYS A N 1
ATOM 543 C CA . LYS A 1 69 ? 5.399 6.162 27.017 1.00 75.62 69 LYS A CA 1
ATOM 544 C C . LYS A 1 69 ? 5.875 5.431 25.766 1.00 75.62 69 LYS A C 1
ATOM 546 O O . LYS A 1 69 ? 5.849 4.200 25.720 1.00 75.62 69 LYS A O 1
ATOM 551 N N . ILE A 1 70 ? 6.332 6.208 24.781 1.00 74.50 70 ILE A N 1
ATOM 552 C CA . ILE A 1 70 ? 6.817 5.752 23.468 1.00 74.50 70 ILE A CA 1
ATOM 553 C C . ILE A 1 70 ? 5.707 5.026 22.685 1.00 74.50 70 ILE A C 1
ATOM 555 O O . ILE A 1 70 ? 5.026 5.654 21.878 1.00 74.50 70 ILE A O 1
ATOM 559 N N . ASN A 1 71 ? 5.496 3.736 22.970 1.00 65.31 71 ASN A N 1
ATOM 560 C CA . ASN A 1 71 ? 4.574 2.845 22.259 1.00 65.31 71 ASN A CA 1
ATOM 561 C C . ASN A 1 71 ? 3.561 2.145 23.178 1.00 65.31 71 ASN A C 1
ATOM 563 O O . ASN A 1 71 ? 2.894 1.205 22.751 1.00 65.31 71 ASN A O 1
ATOM 567 N N . ARG A 1 72 ? 3.436 2.559 24.444 1.00 69.44 72 ARG A N 1
ATOM 568 C CA . ARG A 1 72 ? 2.424 1.996 25.346 1.00 69.44 72 ARG A CA 1
ATOM 569 C C . ARG A 1 72 ? 1.718 3.066 26.159 1.00 69.44 72 ARG A C 1
ATOM 571 O O . ARG A 1 72 ? 2.348 4.002 26.659 1.00 69.44 72 ARG A O 1
ATOM 578 N N . LEU A 1 73 ? 0.414 2.869 26.337 1.00 76.75 73 LEU A N 1
ATOM 579 C CA . LEU A 1 73 ? -0.364 3.610 27.324 1.00 76.75 73 LEU A CA 1
ATOM 580 C C . LEU A 1 73 ? 0.190 3.281 28.714 1.00 76.75 73 LEU A C 1
ATOM 582 O O . LEU A 1 73 ? 0.490 2.125 29.022 1.00 76.75 73 LEU A O 1
ATOM 586 N N . HIS A 1 74 ? 0.400 4.305 29.527 1.00 74.38 74 HIS A N 1
ATOM 587 C CA . HIS A 1 74 ? 1.013 4.178 30.837 1.00 74.38 74 HIS A CA 1
ATOM 588 C C . HIS A 1 74 ? 0.382 5.158 31.826 1.00 74.38 74 HIS A C 1
ATOM 590 O O . HIS A 1 74 ? -0.079 6.234 31.447 1.00 74.38 74 HIS A O 1
ATOM 596 N N . GLY A 1 75 ? 0.426 4.789 33.105 1.00 79.44 75 GLY A N 1
ATOM 597 C CA . GLY A 1 75 ? -0.037 5.624 34.203 1.00 79.44 75 GLY A CA 1
ATOM 598 C C . GLY A 1 75 ? -1.527 5.483 34.500 1.00 79.44 75 GLY A C 1
ATOM 599 O O . GLY A 1 75 ? -2.186 4.526 34.094 1.00 79.44 75 GLY A O 1
ATOM 600 N N . GLN A 1 76 ? -2.018 6.445 35.272 1.00 84.06 76 GLN A N 1
ATOM 601 C CA . GLN A 1 76 ? -3.405 6.539 35.704 1.00 84.06 76 GLN A CA 1
ATOM 602 C C . GLN A 1 76 ? -4.319 6.938 34.536 1.00 84.06 76 GLN A C 1
ATOM 604 O O . GLN A 1 76 ? -3.909 7.687 33.649 1.00 84.06 76 GLN A O 1
ATOM 609 N N . ALA A 1 77 ? -5.555 6.433 34.550 1.00 86.44 77 ALA A N 1
ATOM 610 C CA . ALA A 1 77 ? -6.601 6.900 33.647 1.00 86.44 77 ALA A CA 1
ATOM 611 C C . ALA A 1 77 ? -7.015 8.326 34.032 1.00 86.44 77 ALA A C 1
ATOM 613 O O . ALA A 1 77 ? -7.354 8.582 35.188 1.00 86.44 77 ALA A O 1
ATOM 614 N N . GLY A 1 78 ? -6.968 9.230 33.062 1.00 89.75 78 GLY A N 1
ATOM 615 C CA . GLY A 1 78 ? -7.391 10.615 33.208 1.00 89.75 78 GLY A CA 1
ATOM 616 C C . GLY A 1 78 ? -8.835 10.854 32.760 1.00 89.75 78 GLY A C 1
ATOM 617 O O . GLY A 1 78 ? -9.692 9.967 32.833 1.00 89.75 78 GLY A O 1
ATOM 618 N N . GLY A 1 79 ? -9.093 12.062 32.264 1.00 92.62 79 GLY A N 1
ATOM 619 C CA . GLY A 1 79 ? -10.352 12.461 31.637 1.00 92.62 79 GLY A CA 1
ATOM 620 C C . GLY A 1 79 ? -10.652 11.713 30.331 1.00 92.62 79 GLY A C 1
ATOM 621 O O . GLY A 1 79 ? -9.970 10.756 29.957 1.00 92.62 79 GLY A O 1
ATOM 622 N N . PHE A 1 80 ? -11.677 12.141 29.599 1.00 93.25 80 PHE A N 1
ATOM 623 C CA . PHE A 1 80 ? -11.932 11.605 28.261 1.00 93.25 80 PHE A CA 1
ATOM 624 C C . PHE A 1 80 ? -11.048 12.296 27.219 1.00 93.25 80 PHE A C 1
ATOM 626 O O . PHE A 1 80 ? -10.547 13.405 27.414 1.00 93.25 80 PHE A O 1
ATOM 633 N N . VAL A 1 81 ? -10.833 11.624 26.089 1.00 95.06 81 VAL A N 1
ATOM 634 C CA . VAL A 1 81 ? -10.038 12.168 24.984 1.00 95.06 81 VAL A CA 1
ATOM 635 C C . VAL A 1 81 ? -10.959 12.814 23.963 1.00 95.06 81 VAL A C 1
ATOM 637 O O . VAL A 1 81 ? -11.948 12.205 23.564 1.00 95.06 81 VAL A O 1
ATOM 640 N N . VAL A 1 82 ? -10.582 13.988 23.464 1.00 95.38 82 VAL A N 1
ATOM 641 C CA . VAL A 1 82 ? -11.145 14.557 22.234 1.00 95.38 82 VAL A CA 1
ATOM 642 C C . VAL A 1 82 ? -10.101 14.584 21.115 1.00 95.38 82 VAL A C 1
ATOM 644 O O . VAL A 1 82 ? -8.893 14.692 21.370 1.00 95.38 82 VAL A O 1
ATOM 647 N N . ARG A 1 83 ? -10.559 14.436 19.868 1.00 94.69 83 ARG A N 1
ATOM 648 C CA . ARG A 1 83 ? -9.732 14.350 18.649 1.00 94.69 83 ARG A CA 1
ATOM 649 C C . ARG A 1 83 ? -10.204 15.336 17.580 1.00 94.69 83 ARG A C 1
ATOM 651 O O . ARG A 1 83 ? -11.298 15.875 17.678 1.00 94.69 83 ARG A O 1
ATOM 658 N N . GLY A 1 84 ? -9.376 15.545 16.558 1.00 92.69 84 GLY A N 1
ATOM 659 C CA . GLY A 1 84 ? -9.737 16.280 15.338 1.00 92.69 84 GLY A CA 1
ATOM 660 C C . GLY A 1 84 ? -9.496 17.789 15.401 1.00 92.69 84 GLY A C 1
ATOM 661 O O . GLY A 1 84 ? -9.171 18.385 14.381 1.00 92.69 84 GLY A O 1
ATOM 662 N N . GLY A 1 85 ? -9.552 18.405 16.584 1.00 94.81 85 GLY A N 1
ATOM 663 C CA . GLY A 1 85 ? -9.526 19.869 16.713 1.00 94.81 85 GLY A CA 1
ATOM 664 C C . GLY A 1 85 ? -10.922 20.465 16.533 1.00 94.81 85 GLY A C 1
ATOM 665 O O . GLY A 1 85 ? -11.900 19.732 16.493 1.00 94.81 85 GLY A O 1
ATOM 666 N N . SER A 1 86 ? -11.059 21.786 16.534 1.00 95.88 86 SER A N 1
ATOM 667 C CA . SER A 1 86 ? -12.364 22.450 16.382 1.00 95.88 86 SER A CA 1
ATOM 668 C C . SER A 1 86 ? -12.215 23.785 15.659 1.00 95.88 86 SER A C 1
ATOM 670 O O . SER A 1 86 ? -11.098 24.213 15.382 1.00 95.88 86 SER A O 1
ATOM 672 N N . VAL A 1 87 ? -13.315 24.507 15.451 1.00 96.25 87 VAL A N 1
ATOM 673 C CA . VAL A 1 87 ? -13.292 25.893 14.948 1.00 96.25 87 VAL A CA 1
ATOM 674 C C . VAL A 1 87 ? -12.488 26.874 15.813 1.00 96.25 87 VAL A C 1
ATOM 676 O O . VAL A 1 87 ? -12.199 27.979 15.372 1.00 96.25 87 VAL A O 1
ATOM 679 N N . MET A 1 88 ? -12.106 26.492 17.034 1.00 95.44 88 MET A N 1
ATOM 680 C CA . MET A 1 88 ? -11.224 27.289 17.898 1.00 95.44 88 MET A CA 1
ATOM 681 C C . MET A 1 88 ? -9.741 26.951 17.725 1.00 95.44 88 MET A C 1
ATOM 683 O O . MET A 1 88 ? -8.893 27.671 18.243 1.00 95.44 88 MET A O 1
ATOM 687 N N . SER A 1 89 ? -9.427 25.851 17.043 1.00 94.69 89 SER A N 1
ATOM 688 C CA . SER A 1 89 ? -8.062 25.377 16.836 1.00 94.69 89 SER A CA 1
ATOM 689 C C . SER A 1 89 ? -7.430 26.081 15.645 1.00 94.69 89 SER A C 1
ATOM 691 O O . SER A 1 89 ? -8.062 26.222 14.596 1.00 94.69 89 SER A O 1
ATOM 693 N N . ASN A 1 90 ? -6.177 26.498 15.802 1.00 92.69 90 ASN A N 1
ATOM 694 C CA . ASN A 1 90 ? -5.414 27.083 14.703 1.00 92.69 90 ASN A CA 1
ATOM 695 C C . ASN A 1 90 ? -5.050 26.013 13.679 1.00 92.69 90 ASN A C 1
ATOM 697 O O . ASN A 1 90 ? -4.966 24.833 14.011 1.00 92.69 90 ASN A O 1
ATOM 701 N N . GLU A 1 91 ? -4.756 26.431 12.450 1.00 91.38 91 GLU A N 1
ATOM 702 C CA . GLU A 1 91 ? -4.438 25.518 11.350 1.00 91.38 91 GLU A CA 1
ATOM 703 C C . GLU A 1 91 ? -3.351 24.491 11.706 1.00 91.38 91 GLU A C 1
ATOM 705 O O . GLU A 1 91 ? -3.497 23.298 11.456 1.00 91.38 91 GLU A O 1
ATOM 710 N N . SER A 1 92 ? -2.299 24.920 12.403 1.00 89.75 92 SER A N 1
ATOM 711 C CA . SER A 1 92 ? -1.197 24.045 12.808 1.00 89.75 92 SER A CA 1
ATOM 712 C C . SER A 1 92 ? -1.574 22.966 13.836 1.00 89.75 92 SER A C 1
ATOM 714 O O . SER A 1 92 ? -0.794 22.025 14.013 1.00 89.75 92 SER A O 1
ATOM 716 N N . GLU A 1 93 ? -2.728 23.070 14.500 1.00 89.56 93 GLU A N 1
ATOM 717 C CA . GLU A 1 93 ? -3.225 22.139 15.526 1.00 89.56 93 GLU A CA 1
ATOM 718 C C . GLU A 1 93 ? -4.192 21.080 14.962 1.00 89.56 93 GLU A C 1
ATOM 720 O O . GLU A 1 93 ? -4.448 20.058 15.614 1.00 89.56 93 GLU A O 1
ATOM 725 N N . ILE A 1 94 ? -4.703 21.301 13.746 1.00 91.88 94 ILE A N 1
ATOM 726 C CA . ILE A 1 94 ? -5.673 20.452 13.043 1.00 91.88 94 ILE A CA 1
ATOM 727 C C . ILE A 1 94 ? -4.964 19.218 12.483 1.00 91.88 94 ILE A C 1
ATOM 729 O O . ILE A 1 94 ? -4.603 19.157 11.319 1.00 91.88 94 ILE A O 1
ATOM 733 N N . ARG A 1 95 ? -4.713 18.205 13.319 1.00 89.44 95 ARG A N 1
ATOM 734 C CA . ARG A 1 95 ? -3.983 16.990 12.909 1.00 89.44 95 ARG A CA 1
ATOM 735 C C . ARG A 1 95 ? -4.639 15.726 13.426 1.00 89.44 95 ARG A C 1
ATOM 737 O O . ARG A 1 95 ? -5.182 15.682 14.528 1.00 89.44 95 ARG A O 1
ATOM 744 N N . SER A 1 96 ? -4.471 14.638 12.675 1.00 84.19 96 SER A N 1
ATOM 745 C CA . SER A 1 96 ? -5.055 13.328 13.018 1.00 84.19 96 SER A CA 1
ATOM 746 C C . SER A 1 96 ? -4.525 12.752 14.344 1.00 84.19 96 SER A C 1
ATOM 748 O O . SER A 1 96 ? -5.203 11.972 15.019 1.00 84.19 96 SER A O 1
ATOM 750 N N . ALA A 1 97 ? -3.292 13.114 14.710 1.00 84.62 97 ALA A N 1
ATOM 751 C CA . ALA A 1 97 ? -2.615 12.625 15.908 1.00 84.62 97 ALA A CA 1
ATOM 752 C C . ALA A 1 97 ? -2.928 13.445 17.171 1.00 84.62 97 ALA A C 1
ATOM 754 O O . ALA A 1 97 ? -2.663 12.961 18.274 1.00 84.62 97 ALA A O 1
ATOM 755 N N . THR A 1 98 ? -3.492 14.653 17.034 1.00 87.88 98 THR A N 1
ATOM 756 C CA . THR A 1 98 ? -3.764 15.538 18.171 1.00 87.88 98 THR A CA 1
ATOM 757 C C . THR A 1 98 ? -4.765 14.879 19.118 1.00 87.88 98 THR A C 1
ATOM 759 O O . THR A 1 98 ? -5.844 14.433 18.721 1.00 87.88 98 THR A O 1
ATOM 762 N N . ARG A 1 99 ? -4.378 14.800 20.392 1.00 90.00 99 ARG A N 1
ATOM 763 C CA . ARG A 1 99 ? -5.178 14.270 21.497 1.00 90.00 99 ARG A CA 1
ATOM 764 C C . ARG A 1 99 ? -5.228 15.328 22.577 1.00 90.00 99 ARG A C 1
ATOM 766 O O . ARG A 1 99 ? -4.174 15.763 23.033 1.00 90.00 99 ARG A O 1
ATOM 773 N N . LYS A 1 100 ? -6.429 15.690 23.008 1.00 92.31 100 LYS A N 1
ATOM 774 C CA . LYS A 1 100 ? -6.620 16.576 24.152 1.00 92.31 100 LYS A CA 1
ATOM 775 C C . LYS A 1 100 ? -7.416 15.848 25.223 1.00 92.31 100 LYS A C 1
ATOM 777 O O . LYS A 1 100 ? -8.410 15.194 24.917 1.00 92.31 100 LYS A O 1
ATOM 782 N N . GLU A 1 101 ? -6.931 15.925 26.452 1.00 94.06 101 GLU A N 1
ATOM 783 C CA . GLU A 1 101 ? -7.643 15.448 27.630 1.00 94.06 101 GLU A CA 1
ATOM 784 C C . GLU A 1 101 ? -8.659 16.498 28.074 1.00 94.06 101 GLU A C 1
ATOM 786 O O . GLU A 1 101 ? -8.344 17.690 28.101 1.00 94.06 101 GLU A O 1
ATOM 791 N N . ILE A 1 102 ? -9.869 16.051 28.402 1.00 94.19 102 ILE A N 1
ATOM 792 C CA . ILE A 1 102 ? -10.942 16.879 28.944 1.00 94.19 102 ILE A CA 1
ATOM 793 C C . ILE A 1 102 ? -11.522 16.181 30.175 1.00 94.19 102 ILE A C 1
ATOM 795 O O . ILE A 1 102 ? -11.772 14.974 30.164 1.00 94.19 102 ILE A O 1
ATOM 799 N N . ASN A 1 103 ? -11.743 16.945 31.242 1.00 93.38 103 ASN A N 1
ATOM 800 C CA . ASN A 1 103 ? -12.353 16.433 32.464 1.00 93.38 103 ASN A CA 1
ATOM 801 C C . ASN A 1 103 ? -13.827 16.086 32.230 1.00 93.38 103 ASN A C 1
ATOM 803 O O . ASN A 1 103 ? -14.532 16.794 31.518 1.00 93.38 103 ASN A O 1
ATOM 807 N N . TYR A 1 104 ? -14.314 15.025 32.876 1.00 91.88 104 TYR A N 1
ATOM 808 C CA . TYR A 1 104 ? -15.740 14.670 32.840 1.00 91.88 104 TYR A CA 1
ATOM 809 C C . TYR A 1 104 ? -16.626 15.713 33.526 1.00 91.88 104 TYR A C 1
ATOM 811 O O . TYR A 1 104 ? -17.775 15.901 33.130 1.00 91.88 104 TYR A O 1
ATOM 819 N N . TYR A 1 105 ? -16.081 16.381 34.542 1.00 93.06 105 TYR A N 1
ATOM 820 C CA . TYR A 1 105 ? -16.768 17.377 35.347 1.00 93.06 105 TYR A CA 1
ATOM 821 C C . TYR A 1 105 ? -15.920 18.641 35.438 1.00 93.06 105 TYR A C 1
ATOM 823 O O . TYR A 1 105 ? -14.691 18.568 35.525 1.00 93.06 105 TYR A O 1
ATOM 831 N N . ASP A 1 106 ? -16.597 19.779 35.418 1.00 90.38 106 ASP A N 1
ATOM 832 C CA . ASP A 1 106 ? -16.064 21.057 35.860 1.00 90.38 106 ASP A CA 1
ATOM 833 C C . ASP A 1 106 ? -16.612 21.305 37.269 1.00 90.38 106 ASP A C 1
ATOM 835 O O . ASP A 1 106 ? -17.821 21.464 37.466 1.00 90.38 106 ASP A O 1
ATOM 839 N N . GLU A 1 107 ? -15.733 21.191 38.263 1.00 88.75 107 GLU A N 1
ATOM 840 C CA . GLU A 1 107 ? -16.099 21.076 39.678 1.00 88.75 107 GLU A CA 1
ATOM 841 C C . GLU A 1 107 ? -17.132 19.954 39.923 1.00 88.75 107 GLU A C 1
ATOM 843 O O . GLU A 1 107 ? -16.808 18.772 39.811 1.00 88.75 107 GLU A O 1
ATOM 848 N N . ALA A 1 108 ? -18.374 20.310 40.263 1.00 92.75 108 ALA A N 1
ATOM 849 C CA . ALA A 1 108 ? -19.467 19.373 40.518 1.00 92.75 108 ALA A CA 1
ATOM 850 C C . ALA A 1 108 ? -20.434 19.213 39.329 1.00 92.75 108 ALA A C 1
ATOM 852 O O . ALA A 1 108 ? -21.383 18.434 39.419 1.00 92.75 108 ALA A O 1
ATOM 853 N N . GLN A 1 109 ? -20.238 19.954 38.233 1.00 94.69 109 GLN A N 1
ATOM 854 C CA . GLN A 1 109 ? -21.140 19.941 37.081 1.00 94.69 109 GLN A CA 1
ATOM 855 C C . GLN A 1 109 ? -20.554 19.124 35.929 1.00 94.69 109 GLN A C 1
ATOM 857 O O . GLN A 1 109 ? -19.351 19.201 35.680 1.00 94.69 109 GLN A O 1
ATOM 862 N N . PRO A 1 110 ? -21.366 18.340 35.196 1.00 93.81 110 PRO A N 1
ATOM 863 C CA . PRO A 1 110 ? -20.898 17.673 33.987 1.00 93.81 110 PRO A CA 1
ATOM 864 C C . PRO A 1 110 ? -20.312 18.680 32.996 1.00 93.81 110 PRO A C 1
ATOM 866 O O . PRO A 1 110 ? -20.897 19.737 32.748 1.00 93.81 110 PRO A O 1
ATOM 869 N N . PHE A 1 111 ? -19.169 18.343 32.405 1.00 92.44 111 PHE A N 1
ATOM 870 C CA . PHE A 1 111 ? -18.534 19.196 31.410 1.00 92.44 111 PHE A CA 1
ATOM 871 C C . PHE A 1 111 ? -19.443 19.375 30.186 1.00 92.44 111 PHE A C 1
ATOM 873 O O . PHE A 1 111 ? -19.979 18.409 29.638 1.00 92.44 111 PHE A O 1
ATOM 880 N N . THR A 1 112 ? -19.571 20.615 29.711 1.00 92.88 112 THR A N 1
ATOM 881 C CA . THR A 1 112 ? -20.283 20.939 28.469 1.00 92.88 112 THR A CA 1
ATOM 882 C C . THR A 1 112 ? -19.412 21.809 27.572 1.00 92.88 112 THR A C 1
ATOM 884 O O . THR A 1 112 ? -18.592 22.598 28.037 1.00 92.88 112 THR A O 1
ATOM 887 N N . SER A 1 113 ? -19.570 21.666 26.256 1.00 93.62 113 SER A N 1
ATOM 888 C CA . SER A 1 113 ? -18.820 22.459 25.286 1.00 93.62 113 SER A CA 1
ATOM 889 C C . SER A 1 113 ? -19.627 22.684 24.018 1.00 93.62 113 SER A C 1
ATOM 891 O O . SER A 1 113 ? -20.309 21.788 23.531 1.00 93.62 113 SER A O 1
ATOM 893 N N . LYS A 1 114 ? -19.509 23.891 23.456 1.00 94.75 114 LYS A N 1
ATOM 894 C CA . LYS A 1 114 ? -20.092 24.244 22.153 1.00 94.75 114 LYS A CA 1
ATOM 895 C C . LYS A 1 114 ? -19.250 23.756 20.970 1.00 94.75 114 LYS A C 1
ATOM 897 O O . LYS A 1 114 ? -19.694 23.855 19.835 1.00 94.75 114 LYS A O 1
ATOM 902 N N . THR A 1 115 ? -18.036 23.274 21.227 1.00 95.50 115 THR A N 1
ATOM 903 C CA . THR A 1 115 ? -17.055 22.879 20.205 1.00 95.50 115 THR A CA 1
ATOM 904 C C . THR A 1 115 ? -16.550 21.453 20.403 1.00 95.50 115 THR A C 1
ATOM 906 O O . THR A 1 115 ? -15.566 21.057 19.783 1.00 95.50 115 THR A O 1
ATOM 909 N N . THR A 1 116 ? -17.218 20.677 21.261 1.00 95.81 116 THR A N 1
ATOM 910 C CA . THR A 1 116 ? -16.998 19.236 21.421 1.00 95.81 116 THR A CA 1
ATOM 911 C C . THR A 1 116 ? -18.274 18.503 21.040 1.00 95.81 116 THR A C 1
ATOM 913 O O . THR A 1 116 ? -19.331 18.771 21.604 1.00 95.81 116 THR A O 1
ATOM 916 N N . GLY A 1 117 ? -18.171 17.595 20.078 1.00 94.88 117 GLY A N 1
ATOM 917 C CA . GLY A 1 117 ? -19.265 16.771 19.588 1.00 94.88 117 GLY A CA 1
ATOM 918 C C . GLY A 1 117 ? -18.938 15.284 19.673 1.00 94.88 117 GLY A C 1
ATOM 919 O O . GLY A 1 117 ? -18.091 14.840 20.453 1.00 94.88 117 GLY A O 1
ATOM 920 N N . LEU A 1 118 ? -19.625 14.507 18.842 1.00 94.25 118 LEU A N 1
ATOM 921 C CA . LEU A 1 118 ? -19.466 13.063 18.752 1.00 94.25 118 LEU A CA 1
ATOM 922 C C . LEU A 1 118 ? -19.634 12.593 17.311 1.00 94.25 118 LEU A C 1
ATOM 924 O O . LEU A 1 118 ? -20.332 13.226 16.518 1.00 94.25 118 LEU A O 1
ATOM 928 N N . ARG A 1 119 ? -19.071 11.422 17.022 1.00 94.31 119 ARG A N 1
ATOM 929 C CA . ARG A 1 119 ? -19.333 10.656 15.807 1.00 94.31 119 ARG A CA 1
ATOM 930 C C . ARG A 1 119 ? -19.729 9.241 16.191 1.00 94.31 119 ARG A C 1
ATOM 932 O O . ARG A 1 119 ? -19.037 8.579 16.960 1.00 94.31 119 ARG A O 1
ATOM 939 N N . LEU A 1 120 ? -20.852 8.778 15.655 1.00 93.69 120 LEU A N 1
ATOM 940 C CA . LEU A 1 120 ? -21.340 7.431 15.917 1.00 93.69 120 LEU A CA 1
ATOM 941 C C . LEU A 1 120 ? -20.620 6.425 15.020 1.00 93.69 120 LEU A C 1
ATOM 943 O O . LEU A 1 120 ? -20.464 6.639 13.819 1.00 93.69 120 LEU A O 1
ATOM 947 N N . VAL A 1 121 ? -20.217 5.307 15.616 1.00 91.69 121 VAL A N 1
ATOM 948 C CA . VAL A 1 121 ? -19.651 4.160 14.906 1.00 91.69 121 VAL A CA 1
ATOM 949 C C . VAL A 1 121 ? -20.538 2.961 15.198 1.00 91.69 121 VAL A C 1
ATOM 951 O O . VAL A 1 121 ? -20.723 2.593 16.357 1.00 91.69 121 VAL A O 1
ATOM 954 N N . LEU A 1 122 ? -21.090 2.356 14.148 1.00 89.81 122 LEU A N 1
ATOM 955 C CA . LEU A 1 122 ? -21.894 1.144 14.249 1.00 89.81 122 LEU A CA 1
ATOM 956 C C . LEU A 1 122 ? -21.071 -0.052 13.774 1.00 89.81 122 LEU A C 1
ATOM 958 O O . LEU A 1 122 ? -20.459 -0.010 12.708 1.00 89.81 122 LEU A O 1
ATOM 962 N N . VAL A 1 123 ? -21.077 -1.123 14.562 1.00 87.19 123 VAL A N 1
ATOM 963 C CA . VAL A 1 123 ? -20.398 -2.383 14.241 1.00 87.19 123 VAL A CA 1
ATOM 964 C C . VAL A 1 123 ? -21.371 -3.548 14.380 1.00 87.19 123 VAL A C 1
ATOM 966 O O . VAL A 1 123 ? -22.261 -3.526 15.229 1.00 87.19 123 VAL A O 1
ATOM 969 N N . SER A 1 124 ? -21.207 -4.579 13.553 1.00 86.88 124 SER A N 1
ATOM 970 C CA . SER A 1 124 ? -21.955 -5.830 13.695 1.00 86.88 124 SER A CA 1
ATOM 971 C C . SER A 1 124 ? -21.317 -6.729 14.763 1.00 86.88 124 SER A C 1
ATOM 973 O O . SER A 1 124 ? -20.085 -6.754 14.858 1.00 86.88 124 SER A O 1
ATOM 975 N N . PRO A 1 125 ? -22.100 -7.533 15.508 1.00 85.81 125 PRO A N 1
ATOM 976 C CA . PRO A 1 125 ? -21.548 -8.565 16.382 1.00 85.81 125 PRO A CA 1
ATOM 977 C C . PRO A 1 125 ? -20.573 -9.482 15.629 1.00 85.81 125 PRO A C 1
ATOM 979 O O . PRO A 1 125 ? -20.861 -9.931 14.522 1.00 85.81 125 PRO A O 1
ATOM 982 N N . ALA A 1 126 ? -19.411 -9.765 16.224 1.00 82.62 126 ALA A N 1
ATOM 983 C CA . ALA A 1 126 ? -18.376 -10.589 15.589 1.00 82.62 126 ALA A CA 1
ATOM 984 C C . ALA A 1 126 ? -18.629 -12.105 15.726 1.00 82.62 126 ALA A C 1
ATOM 986 O O . ALA A 1 126 ? -18.164 -12.893 14.895 1.00 82.62 126 ALA A O 1
ATOM 987 N N . ILE A 1 127 ? -19.364 -12.503 16.770 1.00 88.69 127 ILE A N 1
ATOM 988 C CA . ILE A 1 127 ? -19.697 -13.890 17.109 1.00 88.69 127 ILE A CA 1
ATOM 989 C C . ILE A 1 127 ? -21.195 -14.082 16.873 1.00 88.69 127 ILE A C 1
ATOM 991 O O . ILE A 1 127 ? -22.015 -13.757 17.725 1.00 88.69 127 ILE A O 1
ATOM 995 N N . THR A 1 128 ? -21.546 -14.554 15.680 1.00 89.31 128 THR A N 1
ATOM 996 C CA . THR A 1 128 ? -22.940 -14.638 15.213 1.00 89.31 128 THR A CA 1
ATOM 997 C C . THR A 1 128 ? -23.507 -16.057 15.207 1.00 89.31 128 THR A C 1
ATOM 999 O O . THR A 1 128 ? -24.719 -16.220 15.110 1.00 89.31 128 THR A O 1
ATOM 1002 N N . SER A 1 129 ? -22.663 -17.090 15.305 1.00 91.25 129 SER A N 1
ATOM 1003 C CA . SER A 1 129 ? -23.076 -18.499 15.305 1.00 91.25 129 SER A CA 1
ATOM 1004 C C . SER A 1 129 ? -22.013 -19.412 15.923 1.00 91.25 129 SER A C 1
ATOM 1006 O O . SER A 1 129 ? -20.850 -19.029 16.067 1.00 91.25 129 SER A O 1
ATOM 1008 N N . THR A 1 130 ? -22.392 -20.650 16.244 1.00 92.94 130 THR A N 1
ATOM 1009 C CA . THR A 1 130 ? -21.463 -21.709 16.677 1.00 92.94 130 THR A CA 1
ATOM 1010 C C . THR A 1 130 ? -20.408 -22.014 15.614 1.00 92.94 130 THR A C 1
ATOM 1012 O O . THR A 1 130 ? -19.232 -22.163 15.938 1.00 92.94 130 THR A O 1
ATOM 1015 N N . ASP A 1 131 ? -20.790 -22.031 14.337 1.00 92.25 131 ASP A N 1
ATOM 1016 C CA . ASP A 1 131 ? -19.847 -22.208 13.227 1.00 92.25 131 ASP A CA 1
ATOM 1017 C C . ASP A 1 131 ? -18.854 -21.047 13.140 1.00 92.25 131 ASP A C 1
ATOM 1019 O O . ASP A 1 131 ? -17.665 -21.253 12.887 1.00 92.25 131 ASP A O 1
ATOM 1023 N N . ARG A 1 132 ? -19.310 -19.818 13.420 1.00 90.56 132 ARG A N 1
ATOM 1024 C CA . ARG A 1 132 ? -18.435 -18.647 13.489 1.00 90.56 132 ARG A CA 1
ATOM 1025 C C . ARG A 1 132 ? -17.436 -18.761 14.639 1.00 90.56 132 ARG A C 1
ATOM 1027 O O . ARG A 1 132 ? -16.275 -18.423 14.429 1.00 90.56 132 ARG A O 1
ATOM 1034 N N . VAL A 1 133 ? -17.851 -19.262 15.805 1.00 91.25 133 VAL A N 1
ATOM 1035 C CA . VAL A 1 133 ? -16.943 -19.548 16.934 1.00 91.25 133 VAL A CA 1
ATOM 1036 C C . VAL A 1 133 ? -15.879 -20.560 16.520 1.00 91.25 133 VAL A C 1
ATOM 1038 O O . VAL A 1 133 ? -14.696 -20.251 16.611 1.00 91.25 133 VAL A O 1
ATOM 1041 N N . LYS A 1 134 ? -16.281 -21.710 15.963 1.00 92.06 134 LYS A N 1
ATOM 1042 C CA . LYS A 1 134 ? -15.341 -22.749 15.505 1.00 92.06 134 LYS A CA 1
ATOM 1043 C C . LYS A 1 134 ? -14.350 -22.219 14.469 1.00 92.06 134 LYS A C 1
ATOM 1045 O O . LYS A 1 134 ? -13.172 -22.567 14.490 1.00 92.06 134 LYS A O 1
ATOM 1050 N N . LEU A 1 135 ? -14.807 -21.356 13.560 1.00 90.38 135 LEU A N 1
ATOM 1051 C CA . LEU A 1 135 ? -13.936 -20.704 12.584 1.00 90.38 135 LEU A CA 1
ATOM 1052 C C . LEU A 1 135 ? -12.939 -19.744 13.251 1.00 90.38 135 LEU A C 1
ATOM 1054 O O . LEU A 1 135 ? -11.775 -19.722 12.862 1.00 90.38 135 LEU A O 1
ATOM 1058 N N . LEU A 1 136 ? -13.370 -18.953 14.236 1.00 88.38 136 LEU A N 1
ATOM 1059 C CA . LEU A 1 136 ? -12.483 -18.054 14.980 1.00 88.38 136 LEU A CA 1
ATOM 1060 C C . LEU A 1 136 ? -11.450 -18.833 15.798 1.00 88.38 136 LEU A C 1
ATOM 1062 O O . LEU A 1 136 ? -10.282 -18.463 15.778 1.00 88.38 136 LEU A O 1
ATOM 1066 N N . GLU A 1 137 ? -11.846 -19.930 16.442 1.00 87.88 137 GLU A N 1
ATOM 1067 C CA . GLU A 1 137 ? -10.937 -20.835 17.156 1.00 87.88 137 GLU A CA 1
ATOM 1068 C C . GLU A 1 137 ? -9.914 -21.463 16.208 1.00 87.88 137 GLU A C 1
ATOM 1070 O O . GLU A 1 137 ? -8.719 -21.461 16.499 1.00 87.88 137 GLU A O 1
ATOM 1075 N N . LYS A 1 138 ? -10.361 -21.929 15.035 1.00 88.88 138 LYS A N 1
ATOM 1076 C CA . LYS A 1 138 ? -9.471 -22.446 13.990 1.00 88.88 138 LYS A CA 1
ATOM 1077 C C . LYS A 1 138 ? -8.490 -21.376 13.509 1.00 88.88 138 LYS A C 1
ATOM 1079 O O . LYS A 1 138 ? -7.303 -21.655 13.386 1.00 88.88 138 LYS A O 1
ATOM 1084 N N . ASN A 1 139 ? -8.968 -20.161 13.250 1.00 86.38 139 ASN A N 1
ATOM 1085 C CA . ASN A 1 139 ? -8.112 -19.058 12.822 1.00 86.38 139 ASN A CA 1
ATOM 1086 C C . ASN A 1 139 ? -7.117 -18.675 13.918 1.00 86.38 139 ASN A C 1
ATOM 1088 O O . ASN A 1 139 ? -5.952 -18.488 13.610 1.00 86.38 139 ASN A O 1
ATOM 1092 N N . TRP A 1 140 ? -7.550 -18.615 15.181 1.00 83.31 140 TRP A N 1
ATOM 1093 C CA . TRP A 1 140 ? -6.692 -18.342 16.335 1.00 83.31 140 TRP A CA 1
ATOM 1094 C C . TRP A 1 140 ? -5.605 -19.404 16.514 1.00 83.31 140 TRP A C 1
ATOM 1096 O O . TRP A 1 140 ? -4.451 -19.071 16.772 1.00 83.31 140 TRP A O 1
ATOM 1106 N N . ALA A 1 141 ? -5.960 -20.681 16.352 1.00 80.69 141 ALA A N 1
ATOM 1107 C CA . ALA A 1 141 ? -5.001 -21.781 16.334 1.00 80.69 141 ALA A CA 1
ATOM 1108 C C . ALA A 1 141 ? -3.992 -21.651 15.184 1.00 80.69 141 ALA A C 1
ATOM 1110 O O . ALA A 1 141 ? -2.853 -22.071 15.347 1.00 80.69 141 ALA A O 1
ATOM 1111 N N . ALA A 1 142 ? -4.406 -21.028 14.075 1.00 81.56 142 ALA A N 1
ATOM 1112 C CA . ALA A 1 142 ? -3.569 -20.791 12.909 1.00 81.56 142 ALA A CA 1
ATOM 1113 C C . ALA A 1 142 ? -2.701 -19.516 12.972 1.00 81.56 142 ALA A C 1
ATOM 1115 O O . ALA A 1 142 ? -1.850 -19.310 12.104 1.00 81.56 142 ALA A O 1
ATOM 1116 N N . ILE A 1 143 ? -2.907 -18.639 13.963 1.00 79.38 143 ILE A N 1
ATOM 1117 C CA . ILE A 1 143 ? -2.116 -17.410 14.116 1.00 79.38 143 ILE A CA 1
ATOM 1118 C C . ILE A 1 143 ? -0.686 -17.771 14.504 1.00 79.38 143 ILE A C 1
ATOM 1120 O O . ILE A 1 143 ? -0.459 -18.481 15.482 1.00 79.38 143 ILE A O 1
ATOM 1124 N N . GLY A 1 144 ? 0.276 -17.219 13.762 1.00 69.56 144 GLY A N 1
ATOM 1125 C CA . GLY A 1 144 ? 1.692 -17.436 14.032 1.00 69.56 144 GLY A CA 1
ATOM 1126 C C . GLY A 1 144 ? 2.168 -18.856 13.720 1.00 69.56 144 GLY A C 1
ATOM 1127 O O . GLY A 1 144 ? 3.296 -19.184 14.080 1.00 69.56 144 GLY A O 1
ATOM 1128 N N . GLU A 1 145 ? 1.347 -19.676 13.045 1.00 73.69 145 GLU A N 1
ATOM 1129 C CA . GLU A 1 145 ? 1.794 -20.960 12.505 1.00 73.69 145 GLU A CA 1
ATOM 1130 C C . GLU A 1 145 ? 2.934 -20.724 11.517 1.00 73.69 145 GLU A C 1
ATOM 1132 O O . GLU A 1 145 ? 2.795 -19.940 10.569 1.00 73.69 145 GLU A O 1
ATOM 1137 N N . ASP A 1 146 ? 4.033 -21.451 11.696 1.00 62.19 146 ASP A N 1
ATOM 1138 C CA . ASP A 1 146 ? 5.100 -21.529 10.706 1.00 62.19 146 ASP A CA 1
ATOM 1139 C C . ASP A 1 146 ? 4.568 -22.228 9.452 1.00 62.19 146 ASP A C 1
ATOM 1141 O O . ASP A 1 146 ? 4.575 -23.454 9.324 1.00 62.19 146 ASP A O 1
ATOM 1145 N N . LYS A 1 147 ? 4.067 -21.442 8.495 1.00 58.84 147 LYS A N 1
ATOM 1146 C CA . LYS A 1 147 ? 3.766 -21.969 7.165 1.00 58.84 147 LYS A CA 1
ATOM 1147 C C . LYS A 1 147 ? 5.093 -22.323 6.493 1.00 58.84 147 LYS A C 1
ATOM 1149 O O . LYS A 1 147 ? 5.974 -21.462 6.429 1.00 58.84 147 LYS A O 1
ATOM 1154 N N . PRO A 1 148 ? 5.249 -23.544 5.954 1.00 47.94 148 PRO A N 1
ATOM 1155 C CA . PRO A 1 148 ? 6.503 -23.964 5.350 1.00 47.94 148 PRO A CA 1
ATOM 1156 C C . PRO A 1 148 ? 6.816 -23.081 4.137 1.00 47.94 148 PRO A C 1
ATOM 1158 O O . PRO A 1 148 ? 6.193 -23.187 3.082 1.00 47.94 148 PRO A O 1
ATOM 1161 N N . GLY A 1 149 ? 7.785 -22.183 4.297 1.00 46.66 149 GLY A N 1
ATOM 1162 C CA . GLY A 1 149 ? 8.392 -21.436 3.204 1.00 46.66 149 GLY A CA 1
ATOM 1163 C C . GLY A 1 149 ? 9.610 -22.190 2.677 1.00 46.66 149 GLY A C 1
ATOM 1164 O O . GLY A 1 149 ? 10.537 -22.409 3.442 1.00 46.66 149 GLY A O 1
ATOM 1165 N N . VAL A 1 150 ? 9.571 -22.558 1.389 1.00 44.31 150 VAL A N 1
ATOM 1166 C CA . VAL A 1 150 ? 10.624 -22.986 0.424 1.00 44.31 150 VAL A CA 1
ATOM 1167 C C . VAL A 1 150 ? 11.728 -23.976 0.854 1.00 44.31 150 VAL A C 1
ATOM 1169 O O . VAL A 1 150 ? 12.140 -24.782 0.025 1.00 44.31 150 VAL A O 1
ATOM 1172 N N . ASN A 1 151 ? 12.166 -24.063 2.106 1.00 40.44 151 ASN A N 1
ATOM 1173 C CA . ASN A 1 151 ? 13.170 -25.038 2.531 1.00 40.44 151 ASN A CA 1
ATOM 1174 C C . ASN A 1 151 ? 12.527 -26.348 3.001 1.00 40.44 151 ASN A C 1
ATOM 1176 O O . ASN A 1 151 ? 12.518 -26.684 4.183 1.00 40.44 151 ASN A O 1
ATOM 1180 N N . LYS A 1 152 ? 12.059 -27.141 2.029 1.00 41.19 152 LYS A N 1
ATOM 1181 C CA . LYS A 1 152 ? 11.767 -28.583 2.171 1.00 41.19 152 LYS A CA 1
ATOM 1182 C C . LYS A 1 152 ? 13.045 -29.414 2.418 1.00 41.19 152 LYS A C 1
ATOM 1184 O O . LYS A 1 152 ? 13.335 -30.347 1.674 1.00 41.19 152 LYS A O 1
ATOM 1189 N N . LYS A 1 153 ? 13.842 -29.080 3.436 1.00 36.62 153 LYS A N 1
ATOM 1190 C CA . LYS A 1 153 ? 14.942 -29.955 3.887 1.00 36.62 153 LYS A CA 1
ATOM 1191 C C . LYS A 1 153 ? 14.996 -30.237 5.381 1.00 36.62 153 LYS A C 1
ATOM 1193 O O . LYS A 1 153 ? 15.719 -31.147 5.754 1.00 36.62 153 LYS A O 1
ATOM 1198 N N . ASN A 1 154 ? 14.170 -29.586 6.197 1.00 36.03 154 ASN A N 1
ATOM 1199 C CA . ASN A 1 154 ? 13.961 -30.007 7.578 1.00 36.03 154 ASN A CA 1
ATOM 1200 C C . ASN A 1 154 ? 12.474 -30.316 7.766 1.00 36.03 154 ASN A C 1
ATOM 1202 O O . ASN A 1 154 ? 11.671 -29.411 7.970 1.00 36.03 154 ASN A O 1
ATOM 1206 N N . GLU A 1 155 ? 12.110 -31.597 7.712 1.00 34.06 155 GLU A N 1
ATOM 1207 C CA . GLU A 1 155 ? 10.781 -32.124 8.078 1.00 34.06 155 GLU A CA 1
ATOM 1208 C C . GLU A 1 155 ? 10.440 -31.952 9.579 1.00 34.06 155 GLU A C 1
ATOM 1210 O O . GLU A 1 155 ? 9.516 -32.571 10.096 1.00 34.06 155 GLU A O 1
ATOM 1215 N N . GLU A 1 156 ? 11.134 -31.062 10.290 1.00 41.41 156 GLU A N 1
ATOM 1216 C CA . GLU A 1 156 ? 10.928 -30.776 11.709 1.00 41.41 156 GLU A CA 1
ATOM 1217 C C . GLU A 1 156 ? 10.767 -29.279 12.019 1.00 41.41 156 GLU A C 1
ATOM 1219 O O . GLU A 1 156 ? 11.132 -28.834 13.103 1.00 41.41 156 GLU A O 1
ATOM 1224 N N . SER A 1 157 ? 10.141 -28.472 11.153 1.00 46.12 157 SER A N 1
ATOM 1225 C CA . SER A 1 157 ? 9.511 -27.244 11.676 1.00 46.12 157 SER A CA 1
ATOM 1226 C C . SER A 1 157 ? 8.199 -27.618 12.379 1.00 46.12 157 SER A C 1
ATOM 1228 O O . SER A 1 157 ? 7.098 -27.305 11.919 1.00 46.12 157 SER A O 1
ATOM 1230 N N . LYS A 1 158 ? 8.301 -28.367 13.484 1.00 55.00 158 LYS A N 1
ATOM 1231 C CA . LYS A 1 158 ? 7.210 -28.463 14.453 1.00 55.00 158 LYS A CA 1
ATOM 1232 C C . LYS A 1 158 ? 6.973 -27.040 14.929 1.00 55.00 158 LYS A C 1
ATOM 1234 O O . LYS A 1 158 ? 7.823 -26.484 15.613 1.00 55.00 158 LYS A O 1
ATOM 1239 N N . ASP A 1 159 ? 5.858 -26.459 14.505 1.00 72.56 159 ASP A N 1
ATOM 1240 C CA . ASP A 1 159 ? 5.373 -25.168 14.973 1.00 72.56 159 ASP A CA 1
ATOM 1241 C C . ASP A 1 159 ? 5.589 -25.069 16.490 1.00 72.56 159 ASP A C 1
ATOM 1243 O O . ASP A 1 159 ? 4.983 -25.798 17.284 1.00 72.56 159 ASP A O 1
ATOM 1247 N N . THR A 1 160 ? 6.530 -24.206 16.873 1.00 80.12 160 THR A N 1
ATOM 1248 C CA . THR A 1 160 ? 7.017 -24.125 18.252 1.00 80.12 160 THR A CA 1
ATOM 1249 C C . THR A 1 160 ? 5.894 -23.666 19.184 1.00 80.12 160 THR A C 1
ATOM 1251 O O . THR A 1 160 ? 5.819 -24.110 20.331 1.00 80.12 160 THR A O 1
ATOM 1254 N N . ALA A 1 161 ? 4.954 -22.854 18.685 1.00 79.88 161 ALA A N 1
ATOM 1255 C CA . ALA A 1 161 ? 3.782 -22.447 19.447 1.00 79.88 161 ALA A CA 1
ATOM 1256 C C . ALA A 1 161 ? 2.832 -23.630 19.686 1.00 79.88 161 ALA A C 1
ATOM 1258 O O . ALA A 1 161 ? 2.362 -23.819 20.807 1.00 79.88 161 ALA A O 1
ATOM 1259 N N . LYS A 1 162 ? 2.613 -24.497 18.687 1.00 80.00 162 LYS A N 1
ATOM 1260 C CA . LYS A 1 162 ? 1.840 -25.743 18.881 1.00 80.00 162 LYS A CA 1
ATOM 1261 C C . LYS A 1 162 ? 2.514 -26.719 19.840 1.00 80.00 162 LYS A C 1
ATOM 1263 O O . LYS A 1 162 ? 1.822 -27.389 20.613 1.00 80.00 162 LYS A O 1
ATOM 1268 N N . ALA A 1 163 ? 3.844 -26.808 19.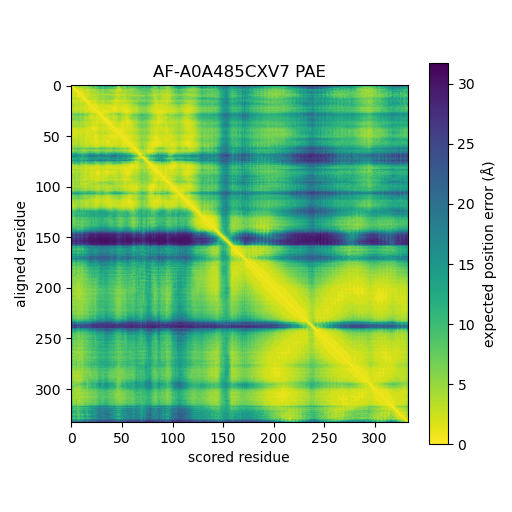815 1.00 81.56 163 ALA A N 1
ATOM 1269 C CA . ALA A 1 163 ? 4.593 -27.627 20.764 1.00 81.56 163 ALA A CA 1
ATOM 1270 C C . ALA A 1 163 ? 4.407 -27.117 22.205 1.00 81.56 163 ALA A C 1
ATOM 1272 O O . ALA A 1 163 ? 4.109 -27.913 23.097 1.00 81.56 163 ALA A O 1
ATOM 1273 N N . LEU A 1 164 ? 4.481 -25.798 22.422 1.00 83.62 164 LEU A N 1
ATOM 1274 C CA . LEU A 1 164 ? 4.208 -25.171 23.721 1.00 83.62 164 LEU A CA 1
ATOM 1275 C C . LEU A 1 164 ? 2.769 -25.403 24.197 1.00 83.62 164 LEU A C 1
ATOM 1277 O O . LEU A 1 164 ? 2.574 -25.767 25.356 1.00 83.62 164 LEU A O 1
ATOM 1281 N N . GLY A 1 165 ? 1.773 -25.275 23.315 1.00 81.88 165 GLY A N 1
ATOM 1282 C CA . GLY A 1 165 ? 0.375 -25.554 23.662 1.00 81.88 165 GLY A CA 1
ATOM 1283 C C . GLY A 1 165 ? 0.128 -27.023 24.034 1.00 81.88 165 GLY A C 1
ATOM 1284 O O . GLY A 1 165 ? -0.614 -27.328 24.974 1.00 81.88 165 GLY A O 1
ATOM 1285 N N . SER A 1 166 ? 0.808 -27.948 23.349 1.00 84.75 166 SER A N 1
ATOM 1286 C CA . SER A 1 166 ? 0.762 -29.382 23.670 1.00 84.75 166 SER A CA 1
ATOM 1287 C C . SER A 1 166 ? 1.411 -29.674 25.027 1.00 84.75 166 SER A C 1
ATOM 1289 O O . SER A 1 166 ? 0.828 -30.390 25.840 1.00 84.75 166 SER A O 1
ATOM 1291 N N . LEU A 1 167 ? 2.568 -29.063 25.312 1.00 85.00 167 LEU A N 1
ATOM 1292 C CA . LEU A 1 167 ? 3.240 -29.157 26.613 1.00 85.00 167 LEU A CA 1
ATOM 1293 C C . LEU A 1 167 ? 2.360 -28.601 27.738 1.00 85.00 167 LEU A C 1
ATOM 1295 O O . LEU A 1 167 ? 2.149 -29.281 28.736 1.00 85.00 167 LEU A O 1
ATOM 1299 N N . ALA A 1 168 ? 1.778 -27.413 27.558 1.00 84.50 168 ALA A N 1
ATOM 1300 C CA . ALA A 1 168 ? 0.895 -26.789 28.544 1.00 84.50 168 ALA A CA 1
ATOM 1301 C C . ALA A 1 168 ? -0.340 -27.647 28.871 1.00 84.50 168 ALA A C 1
ATOM 1303 O O . ALA A 1 168 ? -0.863 -27.598 29.985 1.00 84.50 168 ALA A O 1
ATOM 1304 N N . SER A 1 169 ? -0.819 -28.442 27.910 1.00 83.06 169 SER A N 1
ATOM 1305 C CA . SER A 1 169 ? -1.982 -29.315 28.093 1.00 83.06 169 SER A CA 1
ATOM 1306 C C . SER A 1 169 ? -1.689 -30.526 28.987 1.00 83.06 169 SER A C 1
ATOM 1308 O O . SER A 1 169 ? -2.602 -30.992 29.664 1.00 83.06 169 SER A O 1
ATOM 1310 N N . GLY A 1 170 ? -0.437 -30.997 29.026 1.00 85.25 170 GLY A N 1
ATOM 1311 C CA . GLY A 1 170 ? 0.008 -32.121 29.860 1.00 85.25 170 GLY A CA 1
ATOM 1312 C C . GLY A 1 170 ? 0.502 -31.739 31.261 1.00 85.25 170 GLY A C 1
ATOM 1313 O O . GLY A 1 170 ? 0.884 -32.620 32.023 1.00 85.25 170 GLY A O 1
ATOM 1314 N N . VAL A 1 171 ? 0.521 -30.447 31.607 1.00 90.12 171 VAL A N 1
ATOM 1315 C CA . VAL A 1 171 ? 0.981 -29.956 32.916 1.00 90.12 171 VAL A CA 1
ATOM 1316 C C . VAL A 1 171 ? -0.189 -29.858 33.901 1.00 90.12 171 VAL A C 1
ATOM 1318 O O . VAL A 1 171 ? -1.180 -29.173 33.632 1.00 90.12 171 VAL A O 1
ATOM 1321 N N . GLU A 1 172 ? -0.051 -30.505 35.062 1.00 88.44 172 GLU A N 1
ATOM 1322 C CA . GLU A 1 172 ? -1.016 -30.422 36.173 1.00 88.44 172 GLU A CA 1
ATOM 1323 C C . GLU A 1 172 ? -0.847 -29.145 37.013 1.00 88.44 172 GLU A C 1
ATOM 1325 O O . GLU A 1 172 ? -1.831 -28.584 37.496 1.00 88.44 172 GLU A O 1
ATOM 1330 N N . ASP A 1 173 ? 0.388 -28.646 37.148 1.00 93.50 173 ASP A N 1
ATOM 1331 C CA . ASP A 1 173 ? 0.692 -27.406 37.866 1.00 93.50 173 ASP A CA 1
ATOM 1332 C C . ASP A 1 173 ? 0.025 -26.197 37.184 1.00 93.50 173 ASP A C 1
ATOM 1334 O O . ASP A 1 173 ? 0.359 -25.804 36.061 1.00 93.50 173 ASP A O 1
ATOM 1338 N N . SER A 1 174 ? -0.926 -25.585 37.891 1.00 89.56 174 SER A N 1
ATOM 1339 C CA . SER A 1 174 ? -1.718 -24.464 37.380 1.00 89.56 174 SER A CA 1
ATOM 1340 C C . SER A 1 174 ? -0.898 -23.202 37.077 1.00 89.56 174 SER A C 1
ATOM 1342 O O . SER A 1 174 ? -1.228 -22.475 36.134 1.00 89.56 174 SER A O 1
ATOM 1344 N N . GLU A 1 175 ? 0.177 -22.938 37.826 1.00 91.44 175 GLU A N 1
ATOM 1345 C CA . GLU A 1 175 ? 1.031 -21.768 37.625 1.00 91.44 175 GLU A CA 1
ATOM 1346 C C . GLU A 1 175 ? 1.939 -21.981 36.411 1.00 91.44 175 GLU A C 1
ATOM 1348 O O . GLU A 1 175 ? 2.037 -21.109 35.541 1.00 91.44 175 GLU A O 1
ATOM 1353 N N . LEU A 1 176 ? 2.548 -23.166 36.304 1.00 90.62 176 LEU A N 1
ATOM 1354 C CA . LEU A 1 176 ? 3.379 -23.532 35.159 1.00 90.62 176 LEU A CA 1
ATOM 1355 C C . LEU A 1 176 ? 2.557 -23.585 33.865 1.00 90.62 176 LEU A C 1
ATOM 1357 O O . LEU A 1 176 ? 2.976 -23.039 32.843 1.00 90.62 176 LEU A O 1
ATOM 1361 N N . LYS A 1 177 ? 1.349 -24.157 33.915 1.00 91.00 177 LYS A N 1
ATOM 1362 C CA . LYS A 1 177 ? 0.410 -24.176 32.787 1.00 91.00 177 LYS A CA 1
ATOM 1363 C C . LYS A 1 177 ? 0.059 -22.769 32.309 1.00 91.00 177 LYS A C 1
ATOM 1365 O O . LYS A 1 177 ? 0.034 -22.519 31.103 1.00 91.00 177 LYS A O 1
ATOM 1370 N N . LYS A 1 178 ? -0.181 -21.836 33.237 1.00 89.88 178 LYS A N 1
ATOM 1371 C CA . LYS A 1 178 ? -0.437 -20.430 32.904 1.00 89.88 178 LYS A CA 1
ATOM 1372 C C . LYS A 1 178 ? 0.776 -19.787 32.226 1.00 89.88 178 LYS A C 1
ATOM 1374 O O . LYS A 1 178 ? 0.613 -19.196 31.163 1.00 89.88 178 LYS A O 1
ATOM 1379 N N . LYS A 1 179 ? 1.983 -19.964 32.778 1.00 89.69 179 LYS A N 1
ATOM 1380 C CA . LYS A 1 179 ? 3.227 -19.430 32.190 1.00 89.69 179 LYS A CA 1
ATOM 1381 C C . LYS A 1 179 ? 3.485 -19.965 30.779 1.00 89.69 179 LYS A C 1
ATOM 1383 O O . LYS A 1 179 ? 3.843 -19.189 29.899 1.00 89.69 179 LYS A O 1
ATOM 1388 N N . LEU A 1 180 ? 3.272 -21.262 30.544 1.00 89.56 180 LEU A N 1
ATOM 1389 C CA . LEU A 1 180 ? 3.433 -21.865 29.216 1.00 89.56 180 LEU A CA 1
ATOM 1390 C C . LEU A 1 180 ? 2.419 -21.316 28.206 1.00 89.56 180 LEU A C 1
ATOM 1392 O O . LEU A 1 180 ? 2.791 -21.028 27.072 1.00 89.56 180 LEU A O 1
ATOM 1396 N N . LYS A 1 181 ? 1.163 -21.108 28.622 1.00 88.00 181 LYS A N 1
ATOM 1397 C CA . LYS A 1 181 ? 0.129 -20.500 27.774 1.00 88.00 181 LYS A CA 1
ATOM 1398 C C . LYS A 1 181 ? 0.424 -19.030 27.456 1.00 88.00 181 LYS A C 1
ATOM 1400 O O . LYS A 1 181 ? 0.193 -18.583 26.335 1.00 88.00 181 LYS A O 1
ATOM 1405 N N . ASP A 1 182 ? 0.949 -18.278 28.421 1.00 88.44 182 ASP A N 1
ATOM 1406 C CA . ASP A 1 182 ? 1.378 -16.894 28.198 1.00 88.44 182 ASP A CA 1
ATOM 1407 C C . ASP A 1 182 ? 2.551 -16.836 27.206 1.00 88.44 182 ASP A C 1
ATOM 1409 O O . ASP A 1 182 ? 2.529 -16.023 26.281 1.00 88.44 182 ASP A O 1
ATOM 1413 N N . LEU A 1 183 ? 3.530 -17.738 27.340 1.00 88.62 183 LEU A N 1
ATOM 1414 C CA . LEU A 1 183 ? 4.655 -17.854 26.409 1.00 88.62 183 LEU A CA 1
ATOM 1415 C C . LEU A 1 183 ? 4.202 -18.263 25.000 1.00 88.62 183 LEU A C 1
ATOM 1417 O O . LEU A 1 183 ? 4.661 -17.684 24.020 1.00 88.62 183 LEU A O 1
ATOM 1421 N N . GLU A 1 184 ? 3.274 -19.217 24.889 1.00 86.25 184 GLU A N 1
ATOM 1422 C CA . GLU A 1 184 ? 2.658 -19.608 23.616 1.00 86.25 184 GLU A CA 1
ATOM 1423 C C . GLU A 1 184 ? 2.006 -18.403 22.924 1.00 86.25 184 GLU A C 1
ATOM 1425 O O . GLU A 1 184 ? 2.265 -18.150 21.747 1.00 86.25 184 GLU A O 1
ATOM 1430 N N . ASN A 1 185 ? 1.201 -17.623 23.651 1.00 86.62 185 ASN A N 1
ATOM 1431 C CA . ASN A 1 185 ? 0.547 -16.434 23.104 1.00 86.62 185 ASN A CA 1
ATOM 1432 C C . ASN A 1 185 ? 1.561 -15.371 22.656 1.00 86.62 185 ASN A C 1
ATOM 1434 O O . ASN A 1 185 ? 1.389 -14.770 21.595 1.00 86.62 185 ASN A O 1
ATOM 1438 N N . GLN A 1 186 ? 2.623 -15.148 23.438 1.00 87.19 186 GLN A N 1
ATOM 1439 C CA . GLN A 1 186 ? 3.703 -14.227 23.069 1.00 87.19 186 GLN A CA 1
ATOM 1440 C C . GLN A 1 186 ? 4.430 -14.687 21.804 1.00 87.19 186 GLN A C 1
ATOM 1442 O O . GLN A 1 186 ? 4.688 -13.871 20.919 1.00 87.19 186 GLN A O 1
ATOM 1447 N N . LEU A 1 187 ? 4.714 -15.986 21.686 1.00 86.44 187 LEU A N 1
ATOM 1448 C CA . LEU A 1 187 ? 5.368 -16.548 20.511 1.00 86.44 187 LEU A CA 1
ATOM 1449 C C . LEU A 1 187 ? 4.484 -16.430 19.265 1.00 86.44 187 LEU A C 1
ATOM 1451 O O . LEU A 1 187 ? 4.962 -15.985 18.227 1.00 86.44 187 LEU A O 1
ATOM 1455 N N . ARG A 1 188 ? 3.184 -16.738 19.367 1.00 85.56 188 ARG A N 1
ATOM 1456 C CA . ARG A 1 188 ? 2.237 -16.546 18.254 1.00 85.56 188 ARG A CA 1
ATOM 1457 C C . ARG A 1 188 ? 2.162 -15.090 17.810 1.00 85.56 188 ARG A C 1
ATOM 1459 O O . ARG A 1 188 ? 2.183 -14.828 16.611 1.00 85.56 188 ARG A O 1
ATOM 1466 N N . ALA A 1 189 ? 2.109 -14.153 18.758 1.00 84.88 189 ALA A N 1
ATOM 1467 C CA . ALA A 1 189 ? 2.109 -12.723 18.457 1.00 84.88 189 ALA A CA 1
ATOM 1468 C C . ALA A 1 189 ? 3.409 -12.289 17.755 1.00 84.88 189 ALA A C 1
ATOM 1470 O O . ALA A 1 189 ? 3.355 -11.567 16.762 1.00 84.88 189 ALA A O 1
ATOM 1471 N N . SER A 1 190 ? 4.565 -12.778 18.218 1.00 86.38 190 SER A N 1
ATOM 1472 C CA . SER A 1 190 ? 5.864 -12.526 17.582 1.00 86.38 190 SER A CA 1
ATOM 1473 C C . SER A 1 190 ? 5.927 -13.096 16.161 1.00 86.38 190 SER A C 1
ATOM 1475 O O . SER A 1 190 ? 6.327 -12.397 15.232 1.00 86.38 190 SER A O 1
ATOM 1477 N N . ASN A 1 191 ? 5.491 -14.343 15.967 1.00 85.25 191 ASN A N 1
ATOM 1478 C CA . ASN A 1 191 ? 5.463 -14.985 14.653 1.00 85.25 191 ASN A CA 1
ATOM 1479 C C . ASN A 1 191 ? 4.511 -14.258 13.698 1.00 85.25 191 ASN A C 1
ATOM 1481 O O . ASN A 1 191 ? 4.846 -14.042 12.535 1.00 85.25 191 ASN A O 1
ATOM 1485 N N . GLN A 1 192 ? 3.337 -13.838 14.180 1.00 84.69 192 GLN A N 1
ATOM 1486 C CA . GLN A 1 192 ? 2.407 -13.028 13.397 1.00 84.69 192 GLN A CA 1
ATOM 1487 C C . GLN A 1 192 ? 3.056 -11.711 12.959 1.00 84.69 192 GLN A C 1
ATOM 1489 O O . GLN A 1 192 ? 2.995 -11.373 11.778 1.00 84.69 192 GLN A O 1
ATOM 1494 N N . GLN A 1 193 ? 3.709 -10.995 13.876 1.00 83.56 193 GLN A N 1
ATOM 1495 C CA . GLN A 1 193 ? 4.405 -9.755 13.543 1.00 83.56 193 GLN A CA 1
ATOM 1496 C C . GLN A 1 193 ? 5.478 -9.991 12.470 1.00 83.56 193 GLN A C 1
ATOM 1498 O O . GLN A 1 193 ? 5.531 -9.263 11.481 1.00 83.56 193 GLN A O 1
ATOM 1503 N N . GLN A 1 194 ? 6.279 -11.051 12.602 1.00 86.44 194 GLN A N 1
ATOM 1504 C CA . GLN A 1 194 ? 7.285 -11.404 11.601 1.00 86.44 194 GLN A CA 1
ATOM 1505 C C . GLN A 1 194 ? 6.660 -11.723 10.231 1.00 86.44 194 GLN A C 1
ATOM 1507 O O . GLN A 1 194 ? 7.211 -11.357 9.191 1.00 86.44 194 GLN A O 1
ATOM 1512 N N . GLN A 1 195 ? 5.503 -12.389 10.201 1.00 85.44 195 GLN A N 1
ATOM 1513 C CA . GLN A 1 195 ? 4.769 -12.660 8.962 1.00 85.44 195 GLN A CA 1
ATOM 1514 C C . GLN A 1 195 ? 4.241 -11.376 8.316 1.00 85.44 195 GLN A C 1
ATOM 1516 O O . GLN A 1 195 ? 4.343 -11.226 7.099 1.00 85.44 195 GLN A O 1
ATOM 1521 N N . GLU A 1 196 ? 3.715 -10.441 9.108 1.00 86.88 196 GLU A N 1
ATOM 1522 C CA . GLU A 1 196 ? 3.246 -9.136 8.630 1.00 86.88 196 GLU A CA 1
ATOM 1523 C C . GLU A 1 196 ? 4.398 -8.289 8.067 1.00 86.88 196 GLU A C 1
ATOM 1525 O O . GLU A 1 196 ? 4.264 -7.711 6.983 1.00 86.88 196 GLU A O 1
ATOM 1530 N N . GLU A 1 197 ? 5.548 -8.279 8.747 1.00 88.50 197 GLU A N 1
ATOM 1531 C CA . GLU A 1 197 ? 6.782 -7.636 8.283 1.00 88.50 197 GLU A CA 1
ATOM 1532 C C . GLU A 1 197 ? 7.276 -8.271 6.978 1.00 88.50 197 GLU A C 1
ATOM 1534 O O . GLU A 1 197 ? 7.544 -7.562 6.006 1.00 88.50 197 GLU A O 1
ATOM 1539 N N . ARG A 1 198 ? 7.303 -9.607 6.896 1.00 90.38 198 ARG A N 1
ATOM 1540 C C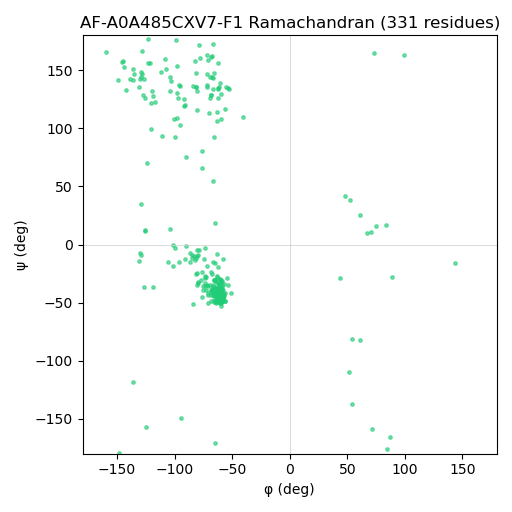A . ARG A 1 198 ? 7.680 -10.325 5.671 1.00 90.38 198 ARG A CA 1
ATOM 1541 C C . ARG A 1 198 ? 6.726 -10.020 4.519 1.00 90.38 198 ARG A C 1
ATOM 1543 O O . ARG A 1 198 ? 7.183 -9.771 3.406 1.00 90.38 198 ARG A O 1
ATOM 1550 N N . ALA A 1 199 ? 5.419 -9.998 4.771 1.00 90.50 199 ALA A N 1
ATOM 1551 C CA . ALA A 1 199 ? 4.414 -9.624 3.780 1.00 90.50 199 ALA A CA 1
ATOM 1552 C C . ALA A 1 199 ? 4.626 -8.181 3.293 1.00 90.50 199 ALA A C 1
ATOM 1554 O O . ALA A 1 199 ? 4.559 -7.903 2.096 1.00 90.50 199 ALA A O 1
ATOM 1555 N N . GLN A 1 200 ? 4.957 -7.257 4.200 1.00 90.75 200 GLN A N 1
ATOM 1556 C CA . GLN A 1 200 ? 5.316 -5.890 3.835 1.00 90.75 200 GLN A CA 1
ATOM 1557 C C . GLN A 1 200 ? 6.589 -5.831 2.981 1.00 90.75 200 GLN A C 1
ATOM 1559 O O . GLN A 1 200 ? 6.600 -5.102 1.989 1.00 90.75 200 GLN A O 1
ATOM 1564 N N . SER A 1 201 ? 7.627 -6.604 3.311 1.00 94.25 201 SER A N 1
ATOM 1565 C CA . SER A 1 201 ? 8.846 -6.699 2.497 1.00 94.25 201 SER A CA 1
ATOM 1566 C C . SER A 1 201 ? 8.561 -7.247 1.100 1.00 94.25 201 SER A C 1
ATOM 1568 O O . SER A 1 201 ? 9.056 -6.691 0.123 1.00 94.25 201 SER A O 1
ATOM 1570 N N . ILE A 1 202 ? 7.709 -8.270 0.982 1.00 95.56 202 ILE A N 1
ATOM 1571 C CA . ILE A 1 202 ? 7.281 -8.797 -0.318 1.00 95.56 202 ILE A CA 1
ATOM 1572 C C . ILE A 1 202 ? 6.585 -7.702 -1.129 1.00 95.56 202 ILE A C 1
ATOM 1574 O O . ILE A 1 202 ? 6.956 -7.469 -2.276 1.00 95.56 202 ILE A O 1
ATOM 1578 N N . ARG A 1 203 ? 5.618 -6.983 -0.544 1.00 93.81 203 ARG A N 1
ATOM 1579 C CA . ARG A 1 203 ? 4.930 -5.880 -1.238 1.00 93.81 203 ARG A CA 1
ATOM 1580 C C . ARG A 1 203 ? 5.888 -4.763 -1.651 1.00 93.81 203 ARG A C 1
ATOM 1582 O O . ARG A 1 203 ? 5.720 -4.195 -2.725 1.00 93.81 203 ARG A O 1
ATOM 1589 N N . ALA A 1 204 ? 6.897 -4.461 -0.836 1.00 93.56 204 ALA A N 1
ATOM 1590 C CA . ALA A 1 204 ? 7.938 -3.504 -1.197 1.00 93.56 204 ALA A CA 1
ATOM 1591 C C . ALA A 1 204 ? 8.780 -3.996 -2.388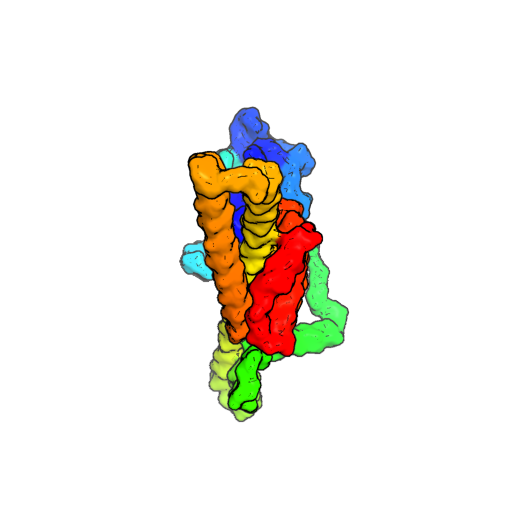 1.00 93.56 204 ALA A C 1
ATOM 1593 O O . ALA A 1 204 ? 9.039 -3.211 -3.300 1.00 93.56 204 ALA A O 1
ATOM 1594 N N . SER A 1 205 ? 9.133 -5.286 -2.422 1.00 95.94 205 SER A N 1
ATOM 1595 C CA . SER A 1 205 ? 9.826 -5.895 -3.563 1.00 95.94 205 SER A CA 1
ATOM 1596 C C . SER A 1 205 ? 8.970 -5.868 -4.831 1.00 95.94 205 SER A C 1
ATOM 1598 O O . SER A 1 205 ? 9.428 -5.415 -5.874 1.00 95.94 205 SER A O 1
ATOM 1600 N N . LEU A 1 206 ? 7.688 -6.242 -4.735 1.00 96.50 206 LEU A N 1
ATOM 1601 C CA . LEU A 1 206 ? 6.739 -6.178 -5.853 1.00 96.50 206 LEU A CA 1
ATOM 1602 C C . LEU A 1 206 ? 6.587 -4.750 -6.389 1.00 96.50 206 LEU A C 1
ATOM 1604 O O . LEU A 1 206 ? 6.532 -4.547 -7.602 1.00 96.50 206 LEU A O 1
ATOM 1608 N N . ASN A 1 207 ? 6.542 -3.753 -5.502 1.00 94.25 207 ASN A N 1
ATOM 1609 C CA . ASN A 1 207 ? 6.510 -2.346 -5.887 1.00 94.25 207 ASN A CA 1
ATOM 1610 C C . ASN A 1 207 ? 7.787 -1.937 -6.640 1.00 94.25 207 ASN A C 1
ATOM 1612 O O . ASN A 1 207 ? 7.694 -1.324 -7.703 1.00 94.25 207 ASN A O 1
ATOM 1616 N N . LEU A 1 208 ? 8.965 -2.317 -6.131 1.00 95.56 208 LEU A N 1
ATOM 1617 C CA . LEU A 1 208 ? 10.244 -2.072 -6.801 1.00 95.56 208 LEU A CA 1
ATOM 1618 C C . LEU A 1 208 ? 10.291 -2.748 -8.176 1.00 95.56 208 LEU A C 1
ATOM 1620 O O . LEU A 1 208 ? 10.586 -2.084 -9.161 1.00 95.56 208 LEU A O 1
ATOM 1624 N N . GLY A 1 209 ? 9.949 -4.033 -8.265 1.00 95.88 209 GLY A N 1
ATOM 1625 C CA . GLY A 1 209 ? 9.934 -4.785 -9.519 1.00 95.88 209 GLY A CA 1
ATOM 1626 C C . GLY A 1 209 ? 8.968 -4.200 -10.549 1.00 95.88 209 GLY A C 1
ATOM 1627 O O . GLY A 1 209 ? 9.317 -4.073 -11.722 1.00 95.88 209 GLY A O 1
ATOM 1628 N N . SER A 1 210 ? 7.788 -3.756 -10.109 1.00 95.81 210 SER A N 1
ATOM 1629 C CA . SER A 1 210 ? 6.823 -3.065 -10.975 1.00 95.81 210 SER A CA 1
ATOM 1630 C C . SER A 1 210 ? 7.375 -1.728 -11.478 1.00 95.81 210 SER A C 1
ATOM 1632 O O . SER A 1 210 ? 7.252 -1.419 -12.658 1.00 95.81 210 SER A O 1
ATOM 1634 N N . PHE A 1 211 ? 8.028 -0.943 -10.617 1.00 94.38 211 PHE A N 1
ATOM 1635 C CA . PHE A 1 211 ? 8.655 0.322 -11.015 1.00 94.38 211 PHE A CA 1
ATOM 1636 C C . PHE A 1 211 ? 9.857 0.115 -11.948 1.00 94.38 211 PHE A C 1
ATOM 1638 O O . PHE A 1 211 ? 10.040 0.848 -12.914 1.00 94.38 211 PHE A O 1
ATOM 1645 N N . LEU A 1 212 ? 10.665 -0.919 -11.718 1.00 95.75 212 LEU A N 1
ATOM 1646 C CA . LEU A 1 212 ? 11.748 -1.276 -12.633 1.00 95.75 212 LEU A CA 1
ATOM 1647 C C . LEU A 1 212 ? 11.209 -1.643 -14.017 1.00 95.75 212 LEU A C 1
ATOM 1649 O O . LEU A 1 212 ? 11.826 -1.273 -15.010 1.00 95.75 212 LEU A O 1
ATOM 1653 N N . CYS A 1 213 ? 10.037 -2.277 -14.105 1.00 95.88 213 CYS A N 1
ATOM 1654 C CA . CYS A 1 213 ? 9.386 -2.512 -15.392 1.00 95.88 213 CYS A CA 1
ATOM 1655 C C . CYS A 1 213 ? 9.014 -1.198 -16.100 1.00 95.88 213 CYS A C 1
ATOM 1657 O O . CYS A 1 213 ? 9.226 -1.096 -17.303 1.00 95.88 213 CYS A O 1
ATOM 1659 N N . THR A 1 214 ? 8.539 -0.164 -15.391 1.00 94.81 214 THR A N 1
ATOM 1660 C CA . THR A 1 214 ? 8.279 1.138 -16.043 1.00 94.81 214 THR A CA 1
ATOM 1661 C C . THR A 1 214 ? 9.563 1.710 -16.637 1.00 94.81 214 THR A C 1
ATOM 1663 O O . THR A 1 214 ? 9.574 2.161 -17.776 1.00 94.81 214 THR A O 1
ATOM 1666 N N . LYS A 1 215 ? 10.673 1.628 -15.893 1.00 94.31 215 LYS A N 1
ATOM 1667 C CA . LYS A 1 215 ? 11.979 2.101 -16.365 1.00 94.31 215 LYS A CA 1
ATOM 1668 C C . LYS A 1 215 ? 12.530 1.293 -17.532 1.00 94.31 215 LYS A C 1
ATOM 1670 O O . LYS A 1 215 ? 13.025 1.890 -18.479 1.00 94.31 215 LYS A O 1
ATOM 1675 N N . LEU A 1 216 ? 12.400 -0.030 -17.501 1.00 94.44 216 LEU A N 1
ATOM 1676 C CA . LEU A 1 216 ? 12.790 -0.893 -18.617 1.00 94.44 216 LEU A CA 1
ATOM 1677 C C . LEU A 1 216 ? 11.995 -0.565 -19.884 1.00 94.44 216 LEU A C 1
ATOM 1679 O O . LEU A 1 216 ? 12.569 -0.531 -20.969 1.00 94.44 216 LEU A O 1
ATOM 1683 N N . GLN A 1 217 ? 10.695 -0.290 -19.748 1.00 94.50 217 GLN A N 1
ATOM 1684 C CA . GLN A 1 217 ? 9.867 0.136 -20.870 1.00 94.50 217 GLN A CA 1
ATOM 1685 C C . GLN A 1 217 ? 10.321 1.491 -21.427 1.00 94.50 217 GLN A C 1
ATOM 1687 O O . GLN A 1 217 ? 10.512 1.610 -22.637 1.00 94.50 217 GLN A O 1
ATOM 1692 N N . ASP A 1 218 ? 10.490 2.497 -20.565 1.00 93.75 218 ASP A N 1
ATOM 1693 C CA . ASP A 1 218 ? 10.899 3.847 -20.967 1.00 93.75 218 ASP A CA 1
ATOM 1694 C C . ASP A 1 218 ? 12.262 3.829 -21.678 1.00 93.75 218 ASP A C 1
ATOM 1696 O O . ASP A 1 218 ? 12.400 4.349 -22.788 1.00 93.75 218 ASP A O 1
ATOM 1700 N N . ASP A 1 219 ? 13.260 3.183 -21.066 1.00 93.50 219 ASP A N 1
ATOM 1701 C CA . ASP A 1 219 ? 14.623 3.116 -21.595 1.00 93.50 219 ASP A CA 1
ATOM 1702 C C . ASP A 1 219 ? 14.702 2.260 -22.863 1.00 93.50 219 ASP A C 1
ATOM 1704 O O . ASP A 1 219 ? 15.466 2.597 -23.771 1.00 93.50 219 ASP A O 1
ATOM 1708 N N . GLY A 1 220 ? 13.896 1.196 -22.947 1.00 92.56 220 GLY A N 1
ATOM 1709 C CA . GLY A 1 220 ? 13.756 0.367 -24.142 1.00 92.56 220 GLY A CA 1
ATOM 1710 C C . GLY A 1 220 ? 13.160 1.148 -25.313 1.00 92.56 220 GLY A C 1
ATOM 1711 O O . GLY A 1 220 ? 13.761 1.196 -26.381 1.00 92.56 220 GLY A O 1
ATOM 1712 N N . ARG A 1 221 ? 12.042 1.858 -25.102 1.00 93.06 221 ARG A N 1
ATOM 1713 C CA . ARG A 1 221 ? 11.438 2.727 -26.132 1.00 93.06 221 ARG A CA 1
ATOM 1714 C C . ARG A 1 221 ? 12.391 3.837 -26.574 1.00 93.06 221 ARG A C 1
ATOM 1716 O O . ARG A 1 221 ? 12.440 4.187 -27.753 1.00 93.06 221 ARG A O 1
ATOM 1723 N N . PHE A 1 222 ? 13.152 4.404 -25.639 1.00 94.38 222 PHE A N 1
ATOM 1724 C CA . PHE A 1 222 ? 14.153 5.413 -25.970 1.00 94.38 222 PHE A CA 1
ATOM 1725 C C . PHE A 1 222 ? 15.313 4.827 -26.785 1.00 94.38 222 PHE A C 1
ATOM 1727 O O . PHE A 1 222 ? 15.769 5.467 -27.734 1.00 94.38 222 PHE A O 1
ATOM 1734 N N . LEU A 1 223 ? 15.758 3.607 -26.469 1.00 94.31 223 LEU A N 1
ATOM 1735 C CA . LEU A 1 223 ? 16.758 2.899 -27.262 1.00 94.31 223 LEU A CA 1
ATOM 1736 C C . LEU A 1 223 ? 16.251 2.622 -28.684 1.00 94.31 223 LEU A C 1
ATOM 1738 O O . LEU A 1 223 ? 16.966 2.928 -29.638 1.00 94.31 223 LEU A O 1
ATOM 1742 N N . ASP A 1 224 ? 15.012 2.146 -28.834 1.00 93.31 224 ASP A N 1
ATOM 1743 C CA . ASP A 1 224 ? 14.381 1.911 -30.140 1.00 93.31 224 ASP A CA 1
ATOM 1744 C C . ASP A 1 224 ? 14.326 3.199 -30.972 1.00 93.31 224 ASP A C 1
ATOM 1746 O O . ASP A 1 224 ? 14.664 3.207 -32.157 1.00 93.31 224 ASP A O 1
ATOM 1750 N N . PHE A 1 225 ? 13.981 4.325 -30.338 1.00 94.50 225 PHE A N 1
ATOM 1751 C CA . 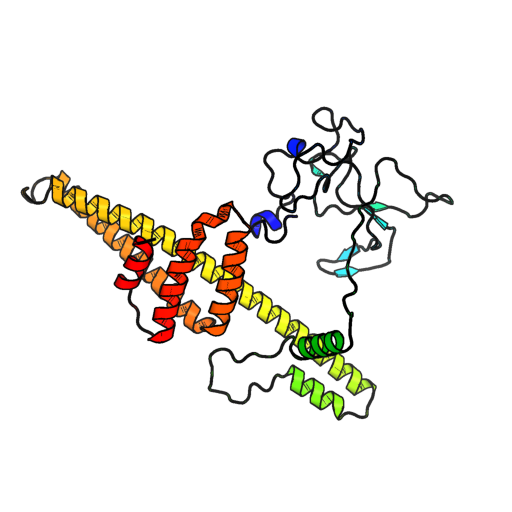PHE A 1 225 ? 14.005 5.642 -30.973 1.00 94.50 225 PHE A CA 1
ATOM 1752 C C . PHE A 1 225 ? 15.415 6.057 -31.422 1.00 94.50 225 PHE A C 1
ATOM 1754 O O . PHE A 1 225 ? 15.587 6.582 -32.528 1.00 94.50 225 PHE A O 1
ATOM 1761 N N . LEU A 1 226 ? 16.442 5.850 -30.590 1.00 94.44 226 LEU A N 1
ATOM 1762 C CA . LEU A 1 226 ? 17.827 6.147 -30.966 1.00 94.44 226 LEU A CA 1
ATOM 1763 C C . LEU A 1 226 ? 18.295 5.256 -32.119 1.00 94.44 226 LEU A C 1
ATOM 1765 O O . LEU A 1 226 ? 18.924 5.769 -33.048 1.00 94.44 226 LEU A O 1
ATOM 1769 N N . ASN A 1 227 ? 17.955 3.966 -32.079 1.00 94.44 227 ASN A N 1
ATOM 1770 C CA . ASN A 1 227 ? 18.314 3.010 -33.116 1.00 94.44 227 ASN A CA 1
ATOM 1771 C C . ASN A 1 227 ? 17.649 3.374 -34.446 1.00 94.44 227 ASN A C 1
ATOM 1773 O O . ASN A 1 227 ? 18.337 3.529 -35.450 1.00 94.44 227 ASN A O 1
ATOM 1777 N N . HIS A 1 228 ? 16.340 3.641 -34.440 1.00 94.62 228 HIS A N 1
ATOM 1778 C CA . HIS A 1 228 ? 15.606 4.057 -35.634 1.00 94.62 228 HIS A CA 1
ATOM 1779 C C . HIS A 1 228 ? 16.191 5.329 -36.268 1.00 94.62 228 HIS A C 1
ATOM 1781 O O . HIS A 1 228 ? 16.393 5.397 -37.479 1.00 94.62 228 HIS A O 1
ATOM 1787 N N . ASN A 1 229 ? 16.529 6.336 -35.455 1.00 91.50 229 ASN A N 1
ATOM 1788 C CA . ASN A 1 229 ? 17.158 7.561 -35.955 1.00 91.50 229 ASN A CA 1
ATOM 1789 C C . ASN A 1 229 ? 18.564 7.326 -36.514 1.00 91.50 229 ASN A C 1
ATOM 1791 O O . ASN A 1 229 ? 18.962 7.999 -37.466 1.00 91.50 229 ASN A O 1
ATOM 1795 N N . TYR A 1 230 ? 19.340 6.433 -35.899 1.00 92.19 230 TYR A N 1
ATOM 1796 C CA . TYR A 1 230 ? 20.655 6.063 -36.407 1.00 92.19 230 TYR A CA 1
ATOM 1797 C C . TYR A 1 230 ? 20.525 5.347 -37.755 1.00 92.19 230 TYR A C 1
ATOM 1799 O O . TYR A 1 230 ? 21.164 5.756 -38.723 1.00 92.19 230 TYR A O 1
ATOM 1807 N N . GLU A 1 231 ? 19.632 4.362 -37.857 1.00 92.38 231 GLU A N 1
ATOM 1808 C CA . GLU A 1 231 ? 19.358 3.654 -39.107 1.00 92.38 231 GLU A CA 1
ATOM 1809 C C . GLU A 1 231 ? 18.898 4.604 -40.221 1.00 92.38 231 GLU A C 1
ATOM 1811 O O . GLU A 1 231 ? 19.407 4.534 -41.334 1.00 92.38 231 GLU A O 1
ATOM 1816 N N . LEU A 1 232 ? 17.994 5.540 -39.929 1.00 90.12 232 LEU A N 1
ATOM 1817 C CA . LEU A 1 232 ? 17.449 6.449 -40.940 1.00 90.12 232 LEU A CA 1
ATOM 1818 C C . LEU A 1 232 ? 18.456 7.507 -41.421 1.00 90.12 232 LEU A C 1
ATOM 1820 O O . LEU A 1 232 ? 18.426 7.907 -42.582 1.00 90.12 232 LEU A O 1
ATOM 1824 N N . LEU A 1 233 ? 19.333 7.997 -40.539 1.00 88.69 233 LEU A N 1
ATOM 1825 C CA . LEU A 1 233 ? 20.210 9.137 -40.843 1.00 88.69 233 LEU A CA 1
ATOM 1826 C C . LEU A 1 233 ? 21.651 8.752 -41.186 1.00 88.69 233 LEU A C 1
ATOM 1828 O O . LEU A 1 233 ? 22.371 9.596 -41.731 1.00 88.69 233 LEU A O 1
ATOM 1832 N N . CYS A 1 234 ? 22.078 7.537 -40.831 1.00 88.88 234 CYS A N 1
ATOM 1833 C CA . CYS A 1 234 ? 23.485 7.137 -40.860 1.00 88.88 234 CYS A CA 1
ATOM 1834 C C . CYS A 1 234 ? 23.774 5.802 -41.551 1.00 88.88 234 CYS A C 1
ATOM 1836 O O . CYS A 1 234 ? 24.933 5.567 -41.866 1.00 88.88 234 CYS A O 1
ATOM 1838 N N . LYS A 1 235 ? 22.776 4.949 -41.822 1.00 78.88 235 LYS A N 1
ATOM 1839 C CA . LYS A 1 235 ? 22.997 3.608 -42.401 1.00 78.88 235 LYS A CA 1
ATOM 1840 C C . LYS A 1 235 ? 23.702 3.620 -43.762 1.00 78.88 235 LYS A C 1
ATOM 1842 O O . LYS A 1 235 ? 24.511 2.738 -44.020 1.00 78.88 235 LYS A O 1
ATOM 1847 N N . ASP A 1 236 ? 23.427 4.633 -44.583 1.00 80.19 236 ASP A N 1
ATOM 1848 C CA . ASP A 1 236 ? 23.991 4.780 -45.933 1.00 80.19 236 ASP A CA 1
ATOM 1849 C C . ASP A 1 236 ? 25.102 5.847 -46.005 1.00 80.19 236 ASP A C 1
ATOM 1851 O O . ASP A 1 236 ? 25.469 6.301 -47.091 1.00 80.19 236 ASP A O 1
ATOM 1855 N N . LYS A 1 237 ? 25.612 6.306 -44.853 1.00 75.69 237 LYS A N 1
ATOM 1856 C CA . LYS A 1 237 ? 26.655 7.337 -44.774 1.00 75.69 237 LYS A CA 1
ATOM 1857 C C . LYS A 1 237 ? 27.995 6.750 -44.356 1.00 75.69 237 LYS A C 1
ATOM 1859 O O . LYS A 1 237 ? 28.059 5.771 -43.625 1.00 75.69 237 LYS A O 1
ATOM 1864 N N . ASP A 1 238 ? 29.058 7.403 -44.813 1.00 67.44 238 ASP A N 1
ATOM 1865 C CA . ASP A 1 238 ? 30.435 7.033 -44.501 1.00 67.44 238 ASP A CA 1
ATOM 1866 C C . ASP A 1 238 ? 30.741 7.237 -43.002 1.00 67.44 238 ASP A C 1
ATOM 1868 O O . ASP A 1 238 ? 30.299 8.221 -42.395 1.00 67.44 238 ASP A O 1
ATOM 1872 N N . ASP A 1 239 ? 31.537 6.343 -42.408 1.00 65.94 239 ASP A N 1
ATOM 1873 C CA . ASP A 1 239 ? 31.861 6.319 -40.966 1.00 65.94 239 ASP A CA 1
ATOM 1874 C C . ASP A 1 239 ? 32.634 7.578 -40.495 1.00 65.94 239 ASP A C 1
ATOM 1876 O O . ASP A 1 239 ? 32.826 7.800 -39.297 1.00 65.94 239 ASP A O 1
ATOM 1880 N N . ALA A 1 240 ? 33.055 8.439 -41.429 1.00 70.12 240 ALA A N 1
ATOM 1881 C CA . ALA A 1 240 ? 33.705 9.723 -41.175 1.00 70.12 240 ALA A CA 1
ATOM 1882 C C . ALA A 1 240 ? 32.735 10.874 -40.805 1.00 70.12 240 ALA A C 1
ATOM 1884 O O . ALA A 1 240 ? 33.195 11.954 -40.410 1.00 70.12 240 ALA A O 1
ATOM 1885 N N . ASP A 1 241 ? 31.408 10.692 -40.909 1.00 83.62 241 ASP A N 1
ATOM 1886 C CA . ASP A 1 241 ? 30.429 11.710 -40.497 1.00 83.62 241 ASP A CA 1
ATOM 1887 C C . ASP A 1 241 ? 30.405 11.862 -38.961 1.00 83.62 241 ASP A C 1
ATOM 1889 O O . ASP A 1 241 ? 29.974 10.981 -38.210 1.00 83.62 241 ASP A O 1
ATOM 1893 N N . LYS A 1 242 ? 30.840 13.034 -38.477 1.00 85.69 242 LYS A N 1
ATOM 1894 C CA . LYS A 1 242 ? 30.920 13.354 -37.040 1.00 85.69 242 LYS A CA 1
ATOM 1895 C C . LYS A 1 242 ? 29.579 13.206 -36.310 1.00 85.69 242 LYS A C 1
ATOM 1897 O O . LYS A 1 242 ? 29.570 12.821 -35.142 1.00 85.69 242 LYS A O 1
ATOM 1902 N N . ASN A 1 243 ? 28.450 13.499 -36.959 1.00 87.62 243 ASN A N 1
ATOM 1903 C CA . ASN A 1 243 ? 27.132 13.360 -36.338 1.00 87.62 243 ASN A CA 1
ATOM 1904 C C . ASN A 1 243 ? 26.733 11.888 -36.211 1.00 87.62 243 ASN A C 1
ATOM 1906 O O . ASN A 1 243 ? 26.120 11.512 -35.210 1.00 87.62 243 ASN A O 1
ATOM 1910 N N . CYS A 1 244 ? 27.097 11.053 -37.184 1.00 90.12 244 CYS A N 1
ATOM 1911 C CA . CYS A 1 244 ? 26.870 9.612 -37.114 1.00 90.12 244 CYS A CA 1
ATOM 1912 C C . CYS A 1 244 ? 27.733 8.940 -36.047 1.00 90.12 244 CYS A C 1
ATOM 1914 O O . CYS A 1 244 ? 27.208 8.129 -35.283 1.00 90.12 244 CYS A O 1
ATOM 1916 N N . ALA A 1 245 ? 28.991 9.364 -35.889 1.00 89.06 245 ALA A N 1
ATOM 1917 C CA . ALA A 1 245 ? 29.831 8.939 -34.770 1.00 89.06 245 ALA A CA 1
ATOM 1918 C C . ALA A 1 245 ? 29.191 9.284 -33.409 1.00 89.06 245 ALA A C 1
ATOM 1920 O O . ALA A 1 245 ? 29.035 8.406 -32.564 1.00 89.06 245 ALA A O 1
ATOM 1921 N N . ILE A 1 246 ? 28.717 10.525 -33.219 1.00 90.56 246 ILE A N 1
ATOM 1922 C CA . ILE A 1 246 ? 28.038 10.948 -31.977 1.00 90.56 246 ILE A CA 1
ATOM 1923 C C . ILE A 1 246 ? 26.770 10.122 -31.714 1.00 90.56 246 ILE A C 1
ATOM 1925 O O . ILE A 1 246 ? 26.510 9.726 -30.577 1.00 90.56 246 ILE A O 1
ATOM 1929 N N . ARG A 1 247 ? 25.954 9.868 -32.746 1.00 91.19 247 ARG A N 1
ATOM 1930 C CA . ARG A 1 247 ? 24.729 9.062 -32.613 1.00 91.19 247 ARG A CA 1
ATOM 1931 C C . ARG A 1 247 ? 25.041 7.616 -32.236 1.00 91.19 247 ARG A C 1
ATOM 1933 O O . ARG A 1 247 ? 24.373 7.090 -31.352 1.00 91.19 247 ARG A O 1
ATOM 1940 N N . LYS A 1 248 ? 26.071 7.016 -32.841 1.00 91.31 248 LYS A N 1
ATOM 1941 C CA . LYS A 1 248 ? 26.547 5.664 -32.513 1.00 91.31 248 LYS A CA 1
ATOM 1942 C C . LYS A 1 248 ? 27.024 5.573 -31.063 1.00 91.31 248 LYS A C 1
ATOM 1944 O O . LYS A 1 248 ? 26.635 4.645 -30.364 1.00 91.31 248 LYS A O 1
ATOM 1949 N N . THR A 1 249 ? 27.781 6.565 -30.585 1.00 93.25 249 THR A N 1
ATOM 1950 C CA . THR A 1 249 ? 28.196 6.638 -29.174 1.00 93.25 249 THR A CA 1
ATOM 1951 C C . THR A 1 249 ? 26.991 6.698 -28.238 1.00 93.25 249 THR A C 1
ATOM 1953 O O . THR A 1 249 ? 26.905 5.892 -27.320 1.00 93.25 249 THR A O 1
ATOM 1956 N N . LYS A 1 250 ? 26.016 7.583 -28.496 1.00 93.50 250 LYS A N 1
ATOM 1957 C CA . LYS A 1 250 ? 24.797 7.683 -27.670 1.00 93.50 250 LYS A CA 1
ATOM 1958 C C . LYS A 1 250 ? 23.964 6.400 -27.674 1.00 93.50 250 LYS A C 1
ATOM 1960 O O . LYS A 1 250 ? 23.391 6.046 -26.648 1.00 93.50 250 LYS A O 1
ATOM 1965 N N . LEU A 1 251 ? 23.881 5.720 -28.819 1.00 94.38 251 LEU A N 1
ATOM 1966 C CA . LEU A 1 251 ? 23.202 4.431 -28.938 1.00 94.38 251 LEU A CA 1
ATOM 1967 C C . LEU A 1 251 ? 23.894 3.364 -28.077 1.00 94.38 251 LEU A C 1
ATOM 1969 O O . LEU A 1 251 ? 23.217 2.646 -27.344 1.00 94.38 251 LEU A O 1
ATOM 1973 N N . GLY A 1 252 ? 25.229 3.304 -28.118 1.00 95.25 252 GLY A N 1
ATOM 1974 C CA . GLY A 1 252 ? 26.029 2.422 -27.264 1.00 95.25 252 GLY A CA 1
ATOM 1975 C C . GLY A 1 252 ? 25.830 2.715 -25.776 1.00 95.25 252 GLY A C 1
ATOM 1976 O O . GLY A 1 252 ? 25.460 1.820 -25.025 1.00 95.25 252 GLY A O 1
ATOM 1977 N N . GLU A 1 253 ? 25.948 3.982 -25.367 1.00 95.69 253 GLU A N 1
ATOM 1978 C CA . GLU A 1 253 ? 25.719 4.404 -23.977 1.00 95.69 253 GLU A CA 1
ATOM 1979 C C . GLU A 1 253 ? 24.326 4.009 -23.472 1.00 95.69 253 GLU A C 1
ATOM 1981 O O . GLU A 1 253 ? 24.181 3.563 -22.332 1.00 95.69 253 GLU A O 1
ATOM 1986 N N . GLN A 1 254 ? 23.290 4.167 -24.303 1.00 95.44 254 GLN A N 1
ATOM 1987 C CA . GLN A 1 254 ? 21.937 3.787 -23.910 1.00 95.44 254 GLN A CA 1
ATOM 1988 C C . GLN A 1 254 ? 21.730 2.269 -23.892 1.00 95.44 254 GLN A C 1
ATOM 1990 O O . GLN A 1 254 ? 21.007 1.769 -23.031 1.00 95.44 254 GLN A O 1
ATOM 1995 N N . THR A 1 255 ? 22.391 1.533 -24.788 1.00 94.88 255 THR A N 1
ATOM 1996 C CA . THR A 1 255 ? 22.390 0.063 -24.780 1.00 94.88 255 THR A CA 1
ATOM 1997 C C . THR A 1 255 ? 22.994 -0.461 -23.477 1.00 94.88 255 THR A C 1
ATOM 1999 O O . THR A 1 255 ? 22.374 -1.279 -22.796 1.00 94.88 255 THR A O 1
ATOM 2002 N N . ASP A 1 256 ? 24.148 0.078 -23.076 1.00 95.00 256 ASP A N 1
ATOM 2003 C CA . ASP A 1 256 ? 24.835 -0.305 -21.840 1.00 95.00 256 ASP A CA 1
ATOM 2004 C C . ASP A 1 256 ? 23.979 -0.008 -20.601 1.00 95.00 256 ASP A C 1
ATOM 2006 O O . ASP A 1 256 ? 23.865 -0.839 -19.695 1.00 95.00 256 ASP A O 1
ATOM 2010 N N . ARG A 1 257 ? 23.318 1.158 -20.565 1.00 93.81 257 ARG A N 1
ATOM 2011 C CA . ARG A 1 257 ? 22.390 1.529 -19.482 1.00 93.81 257 ARG A CA 1
ATOM 2012 C C . ARG A 1 257 ? 21.219 0.560 -19.376 1.00 93.81 257 ARG A C 1
ATOM 2014 O O . ARG A 1 257 ? 20.921 0.088 -18.277 1.00 93.81 257 ARG A O 1
ATOM 2021 N N . LEU A 1 258 ? 20.584 0.228 -20.502 1.00 92.44 258 LEU A N 1
ATOM 2022 C CA . LEU A 1 258 ? 19.467 -0.713 -20.517 1.00 92.44 258 LEU A CA 1
ATOM 2023 C C . LEU A 1 258 ? 19.913 -2.108 -20.063 1.00 92.44 258 LEU A C 1
ATOM 2025 O O . LEU A 1 258 ? 19.202 -2.765 -19.301 1.00 92.44 258 LEU A O 1
ATOM 2029 N N . GLN A 1 259 ? 21.108 -2.549 -20.463 1.00 92.00 259 GLN A N 1
ATOM 2030 C CA . GLN A 1 259 ? 21.673 -3.824 -20.025 1.00 92.00 259 GLN A CA 1
ATOM 2031 C C . GLN A 1 259 ? 21.930 -3.853 -18.510 1.00 92.00 259 GLN A C 1
ATOM 2033 O O . GLN A 1 259 ? 21.597 -4.842 -17.849 1.00 92.00 259 GLN A O 1
ATOM 2038 N N . GLN A 1 260 ? 22.476 -2.776 -17.936 1.00 93.62 260 GLN A N 1
ATOM 2039 C CA . GLN A 1 260 ? 22.675 -2.653 -16.487 1.00 93.62 260 GLN A CA 1
ATOM 2040 C C . GLN A 1 260 ? 21.341 -2.701 -15.733 1.00 93.62 260 GLN A C 1
ATOM 2042 O O . GLN A 1 260 ? 21.201 -3.466 -14.775 1.00 93.62 260 GLN A O 1
ATOM 2047 N N . LEU A 1 261 ? 20.340 -1.947 -16.197 1.00 94.00 261 LEU A N 1
ATOM 2048 C CA . LEU A 1 261 ? 19.003 -1.939 -15.605 1.00 94.00 261 LEU A CA 1
ATOM 2049 C C . LEU A 1 261 ? 18.337 -3.320 -15.687 1.00 94.00 261 LEU A C 1
ATOM 2051 O O . LEU A 1 261 ? 17.769 -3.797 -14.706 1.00 94.00 261 LEU A O 1
ATOM 2055 N N . THR A 1 262 ? 18.454 -3.990 -16.834 1.00 93.19 262 THR A N 1
ATOM 2056 C CA . THR A 1 262 ? 17.911 -5.339 -17.046 1.00 93.19 262 THR A CA 1
ATOM 2057 C C . THR A 1 262 ? 18.585 -6.362 -16.135 1.00 93.19 262 THR A C 1
ATOM 2059 O O . THR A 1 262 ? 17.914 -7.230 -15.578 1.00 93.19 262 THR A O 1
ATOM 2062 N N . SER A 1 263 ? 19.895 -6.231 -15.919 1.00 92.38 263 SER A N 1
ATOM 2063 C CA . SER A 1 263 ? 20.645 -7.081 -14.988 1.00 92.38 263 SER A CA 1
ATOM 2064 C C . SER A 1 263 ? 20.189 -6.861 -13.543 1.00 92.38 263 SER A C 1
ATOM 2066 O O . SER A 1 263 ? 19.961 -7.826 -12.819 1.00 92.38 263 SER A O 1
ATOM 2068 N N . TYR A 1 264 ? 19.979 -5.606 -13.134 1.00 95.19 264 TYR A N 1
ATOM 2069 C CA . TYR A 1 264 ? 19.449 -5.287 -11.805 1.00 95.19 264 TYR A CA 1
ATOM 2070 C C . TYR A 1 264 ? 18.031 -5.837 -11.598 1.00 95.19 264 TYR A C 1
ATOM 2072 O O . TYR A 1 264 ? 17.732 -6.438 -10.564 1.00 95.19 264 TYR A O 1
ATOM 2080 N N . TYR A 1 265 ? 17.168 -5.700 -12.606 1.00 95.94 265 TYR A N 1
ATOM 2081 C CA . TYR A 1 265 ? 15.829 -6.276 -12.584 1.00 95.94 265 TYR A CA 1
ATOM 2082 C C . TYR A 1 265 ? 15.857 -7.807 -12.485 1.00 95.94 265 TYR A C 1
ATOM 2084 O O . TYR A 1 265 ? 15.141 -8.375 -11.659 1.00 95.94 265 TYR A O 1
ATOM 2092 N N . ALA A 1 266 ? 16.719 -8.476 -13.254 1.00 93.94 266 ALA A N 1
ATOM 2093 C CA . ALA A 1 266 ? 16.904 -9.921 -13.169 1.00 93.94 266 ALA A CA 1
ATOM 2094 C C . ALA A 1 266 ? 17.317 -10.362 -11.756 1.00 93.94 266 ALA A C 1
ATOM 2096 O O . ALA A 1 266 ? 16.697 -11.272 -11.205 1.00 93.94 266 ALA A O 1
ATOM 2097 N N . SER A 1 267 ? 18.285 -9.679 -11.135 1.00 94.62 267 SER A N 1
ATOM 2098 C CA . SER A 1 267 ? 18.671 -9.945 -9.744 1.00 94.62 267 SER A CA 1
ATOM 2099 C C . SER A 1 267 ? 17.487 -9.801 -8.787 1.00 94.62 267 SER A C 1
ATOM 2101 O O . SER A 1 267 ? 17.264 -10.681 -7.963 1.00 94.62 267 SER A O 1
ATOM 2103 N N . SER A 1 268 ? 16.648 -8.770 -8.953 1.00 95.19 268 SER A N 1
ATOM 2104 C CA . SER A 1 268 ? 15.467 -8.578 -8.096 1.00 95.19 268 SER A CA 1
ATOM 2105 C C . SER A 1 268 ? 14.455 -9.736 -8.166 1.00 95.19 268 SER A C 1
ATOM 2107 O O . SER A 1 268 ? 13.836 -10.076 -7.152 1.00 95.19 268 SER A O 1
ATOM 2109 N N . LEU A 1 269 ? 14.309 -10.380 -9.335 1.00 95.38 269 LEU A N 1
ATOM 2110 C CA . LEU A 1 269 ? 13.452 -11.559 -9.523 1.00 95.38 269 LEU A CA 1
ATOM 2111 C C . LEU A 1 269 ? 14.038 -12.802 -8.844 1.00 95.38 269 LEU A C 1
ATOM 2113 O O . LEU A 1 269 ? 13.303 -13.568 -8.212 1.00 95.38 269 LEU A O 1
ATOM 2117 N N . VAL A 1 270 ? 15.356 -12.992 -8.970 1.00 94.44 270 VAL A N 1
ATOM 2118 C CA . VAL A 1 270 ? 16.104 -14.090 -8.338 1.00 94.44 270 VAL A CA 1
ATOM 2119 C C . VAL A 1 270 ? 16.038 -13.966 -6.816 1.00 94.44 270 VAL A C 1
ATOM 2121 O O . VAL A 1 270 ? 15.682 -14.930 -6.131 1.00 94.44 270 VAL A O 1
ATOM 2124 N N . ASP A 1 271 ? 16.306 -12.772 -6.291 1.00 94.31 271 ASP A N 1
ATOM 2125 C CA . ASP A 1 271 ? 16.269 -12.479 -4.859 1.00 94.31 271 ASP A CA 1
ATOM 2126 C C . ASP A 1 271 ? 14.861 -12.701 -4.301 1.00 94.31 271 ASP A C 1
ATOM 2128 O O . ASP A 1 271 ? 14.685 -13.400 -3.302 1.00 94.31 271 ASP A O 1
ATOM 2132 N N . SER A 1 272 ? 13.830 -12.193 -4.985 1.00 94.31 272 SER A N 1
ATOM 2133 C CA . SER A 1 272 ? 12.435 -12.369 -4.566 1.00 94.31 272 SER A CA 1
ATOM 2134 C C . SER A 1 272 ? 12.006 -13.839 -4.558 1.00 94.31 272 SER A C 1
ATOM 2136 O O . SER A 1 272 ? 11.369 -14.294 -3.604 1.00 94.31 272 SER A O 1
ATOM 2138 N N . ALA A 1 273 ? 12.376 -14.609 -5.584 1.00 93.44 273 ALA A N 1
ATOM 2139 C CA . ALA A 1 273 ? 12.100 -16.043 -5.632 1.00 93.44 273 ALA A CA 1
ATOM 2140 C C . ALA A 1 273 ? 12.783 -16.798 -4.487 1.00 93.44 273 ALA A C 1
ATOM 2142 O O . ALA A 1 273 ? 12.144 -17.623 -3.832 1.00 93.44 273 ALA A O 1
ATOM 2143 N N . THR A 1 274 ? 14.053 -16.483 -4.229 1.00 91.19 274 THR A N 1
ATOM 2144 C CA . THR A 1 274 ? 14.876 -17.143 -3.209 1.00 91.19 274 THR A CA 1
ATOM 2145 C C . THR A 1 274 ? 14.393 -16.819 -1.795 1.00 91.19 274 THR A C 1
ATOM 2147 O O . THR A 1 274 ? 14.282 -17.710 -0.955 1.00 91.19 274 THR A O 1
ATOM 2150 N N . LEU A 1 275 ? 14.068 -15.552 -1.523 1.00 91.12 275 LEU A N 1
ATOM 2151 C CA . LEU A 1 275 ? 13.690 -15.083 -0.188 1.00 91.12 275 LEU A CA 1
ATOM 2152 C C . LEU A 1 275 ? 12.238 -15.411 0.182 1.00 91.12 275 LEU A C 1
ATOM 2154 O O . LEU A 1 275 ? 11.928 -15.619 1.361 1.00 91.12 275 LEU A O 1
ATOM 2158 N N . TYR A 1 276 ? 11.322 -15.428 -0.789 1.00 91.62 276 TYR A N 1
ATOM 2159 C CA . TYR A 1 276 ? 9.883 -15.439 -0.503 1.00 91.62 276 TYR A CA 1
ATOM 2160 C C . TYR A 1 276 ? 9.154 -16.678 -1.024 1.00 91.62 276 TYR A C 1
ATOM 2162 O O . TYR A 1 276 ? 8.267 -17.189 -0.337 1.00 91.62 276 TYR A O 1
ATOM 2170 N N . GLY A 1 277 ? 9.541 -17.197 -2.190 1.00 88.81 277 GLY A N 1
ATOM 2171 C CA . GLY A 1 277 ? 8.874 -18.328 -2.831 1.00 88.81 277 GLY A CA 1
ATOM 2172 C C . GLY A 1 277 ? 7.516 -18.004 -3.457 1.00 88.81 277 GLY A C 1
ATOM 2173 O O . GLY A 1 277 ? 6.879 -16.991 -3.167 1.00 88.81 277 GLY A O 1
ATOM 2174 N N . GLU A 1 278 ? 7.042 -18.913 -4.310 1.00 91.19 278 GLU A N 1
ATOM 2175 C CA . GLU A 1 278 ? 5.855 -18.697 -5.146 1.00 91.19 278 GLU A CA 1
ATOM 2176 C C . GLU A 1 278 ? 4.577 -18.433 -4.340 1.00 91.19 278 GLU A C 1
ATOM 2178 O O . GLU A 1 278 ? 3.847 -17.487 -4.634 1.00 91.19 278 GLU A O 1
ATOM 2183 N N . SER A 1 279 ? 4.300 -19.243 -3.312 1.00 89.69 279 SER A N 1
ATOM 2184 C CA . SER A 1 279 ? 3.044 -19.135 -2.559 1.00 89.69 279 SER A CA 1
ATOM 2185 C C . SER A 1 279 ? 2.902 -17.781 -1.861 1.00 89.69 279 SER A C 1
ATOM 2187 O O . SER A 1 279 ? 1.816 -17.201 -1.881 1.00 89.69 279 SER A O 1
ATOM 2189 N N . ALA A 1 280 ? 3.976 -17.285 -1.239 1.00 89.75 280 ALA A N 1
ATOM 2190 C CA . ALA A 1 280 ? 3.952 -16.008 -0.533 1.00 89.75 280 ALA A CA 1
ATOM 2191 C C . ALA A 1 280 ? 3.857 -14.840 -1.524 1.00 89.75 280 ALA A C 1
ATOM 2193 O O . ALA A 1 280 ? 3.035 -13.944 -1.342 1.00 89.75 280 ALA A O 1
ATOM 2194 N N . LEU A 1 281 ? 4.626 -14.894 -2.619 1.00 94.75 281 LEU A N 1
ATOM 2195 C CA . LEU A 1 281 ? 4.563 -13.893 -3.684 1.00 94.75 281 LEU A CA 1
ATOM 2196 C C . LEU A 1 281 ? 3.158 -13.800 -4.293 1.00 94.75 281 LEU A C 1
ATOM 2198 O O . LEU A 1 281 ? 2.602 -12.710 -4.378 1.00 94.75 281 LEU A O 1
ATOM 2202 N N . LYS A 1 282 ? 2.540 -14.932 -4.649 1.00 95.25 282 LYS A N 1
ATOM 2203 C CA . LYS A 1 282 ? 1.199 -14.973 -5.256 1.00 95.25 282 LYS A CA 1
ATOM 2204 C C . LYS A 1 282 ? 0.126 -14.347 -4.360 1.00 95.25 282 LYS A C 1
ATOM 2206 O O . LYS A 1 282 ? -0.753 -13.629 -4.847 1.00 95.25 282 LYS A O 1
ATOM 2211 N N . GLN A 1 283 ? 0.191 -14.616 -3.055 1.00 92.69 283 GLN A N 1
ATOM 2212 C CA . GLN A 1 283 ? -0.717 -14.010 -2.084 1.00 92.69 283 GLN A CA 1
ATOM 2213 C C . GLN A 1 283 ? -0.555 -12.484 -2.073 1.00 92.69 283 GLN A C 1
ATOM 2215 O O . GLN A 1 283 ? -1.537 -11.754 -2.214 1.00 92.69 283 GLN A O 1
ATOM 2220 N N . GLU A 1 284 ? 0.679 -11.997 -1.977 1.00 94.94 284 GLU A N 1
ATOM 2221 C CA . GLU A 1 284 ? 0.953 -10.563 -1.876 1.00 94.94 284 GLU A CA 1
ATOM 2222 C C . GLU A 1 284 ? 0.748 -9.802 -3.189 1.00 94.94 284 GLU A C 1
ATOM 2224 O O . GLU A 1 284 ? 0.357 -8.639 -3.149 1.00 94.94 284 GLU A O 1
ATOM 2229 N N . VAL A 1 285 ? 0.889 -10.447 -4.352 1.00 96.75 285 VAL A N 1
ATOM 2230 C CA . VAL A 1 285 ? 0.482 -9.872 -5.648 1.00 96.75 285 VAL A CA 1
ATOM 2231 C C . VAL A 1 285 ? -1.008 -9.540 -5.647 1.00 96.75 285 VAL A C 1
ATOM 2233 O O . VAL A 1 285 ? -1.400 -8.468 -6.106 1.00 96.75 285 VAL A O 1
ATOM 2236 N N . THR A 1 286 ? -1.843 -10.417 -5.082 1.00 94.31 286 THR A N 1
ATOM 2237 C CA . THR A 1 286 ? -3.293 -10.184 -4.987 1.00 94.31 286 THR A CA 1
ATOM 2238 C C . THR A 1 286 ? -3.595 -8.972 -4.104 1.00 94.31 286 THR A C 1
ATOM 2240 O O . THR A 1 286 ? -4.341 -8.077 -4.508 1.00 94.31 286 THR A O 1
ATOM 2243 N N . VAL A 1 287 ? -2.966 -8.906 -2.925 1.00 91.69 287 VAL A N 1
ATOM 2244 C CA . VAL A 1 287 ? -3.114 -7.785 -1.982 1.00 91.69 287 VAL A CA 1
ATOM 2245 C C . VAL A 1 287 ? -2.636 -6.479 -2.615 1.00 91.69 287 VAL A C 1
ATOM 2247 O O . VAL A 1 287 ? -3.354 -5.478 -2.605 1.00 91.69 287 VAL A O 1
ATOM 2250 N N . PHE A 1 288 ? -1.444 -6.486 -3.212 1.00 92.81 288 PHE A N 1
ATOM 2251 C CA . PHE A 1 288 ? -0.846 -5.299 -3.806 1.00 92.81 288 PHE A CA 1
ATOM 2252 C C . PHE A 1 288 ? -1.650 -4.799 -5.012 1.00 92.81 288 PHE A C 1
ATOM 2254 O O . PHE A 1 288 ? -1.930 -3.605 -5.102 1.00 92.81 288 PHE A O 1
ATOM 2261 N N . ASN A 1 289 ? -2.147 -5.690 -5.874 1.00 93.75 289 ASN A N 1
ATOM 2262 C CA . ASN A 1 289 ? -3.039 -5.313 -6.972 1.00 93.75 289 ASN A CA 1
ATOM 2263 C C . ASN A 1 289 ? -4.330 -4.631 -6.476 1.00 93.75 289 ASN A C 1
ATOM 2265 O O . ASN A 1 289 ? -4.808 -3.660 -7.073 1.00 93.75 289 ASN A O 1
ATOM 2269 N N . GLN A 1 290 ? -4.891 -5.090 -5.354 1.00 90.25 290 GLN A N 1
ATOM 2270 C CA . GLN A 1 290 ? -6.051 -4.438 -4.752 1.00 90.25 290 GLN A CA 1
ATOM 2271 C C . GLN A 1 290 ? -5.702 -3.047 -4.203 1.00 90.25 290 GLN A C 1
ATOM 2273 O O . GLN A 1 290 ? -6.464 -2.104 -4.423 1.00 90.25 290 GLN A O 1
ATOM 2278 N N . MET A 1 291 ? -4.528 -2.877 -3.587 1.00 87.19 291 MET A N 1
ATOM 2279 C CA . MET A 1 291 ? -4.033 -1.557 -3.169 1.00 87.19 291 MET A CA 1
ATOM 2280 C C . MET A 1 291 ? -3.879 -0.599 -4.362 1.00 87.19 291 MET A C 1
ATOM 2282 O O . MET A 1 291 ? -4.370 0.530 -4.306 1.00 87.19 291 MET A O 1
ATOM 2286 N N . LEU A 1 292 ? -3.289 -1.058 -5.473 1.00 89.31 292 LEU A N 1
ATOM 2287 C CA . LEU A 1 292 ? -3.182 -0.278 -6.717 1.00 89.31 292 LEU A CA 1
ATOM 2288 C C . LEU A 1 292 ? -4.553 0.043 -7.331 1.00 89.31 292 LEU A C 1
ATOM 2290 O O . LEU A 1 292 ? -4.708 1.026 -8.051 1.00 89.31 292 LEU A O 1
ATOM 2294 N N . THR A 1 293 ? -5.565 -0.788 -7.073 1.00 88.88 293 THR A N 1
ATOM 2295 C CA . THR A 1 293 ? -6.938 -0.553 -7.541 1.00 88.88 293 THR A CA 1
ATOM 2296 C C . THR A 1 293 ? -7.652 0.520 -6.738 1.00 88.88 293 THR A C 1
ATOM 2298 O O . THR A 1 293 ? -8.376 1.328 -7.316 1.00 88.88 293 THR A O 1
ATOM 2301 N N . LEU A 1 294 ? -7.441 0.544 -5.426 1.00 83.31 294 LEU A N 1
ATOM 2302 C CA . LEU A 1 294 ? -8.071 1.515 -4.538 1.00 83.31 294 LEU A CA 1
ATOM 2303 C C . LEU A 1 294 ? -7.409 2.896 -4.622 1.00 83.31 294 LEU A C 1
ATOM 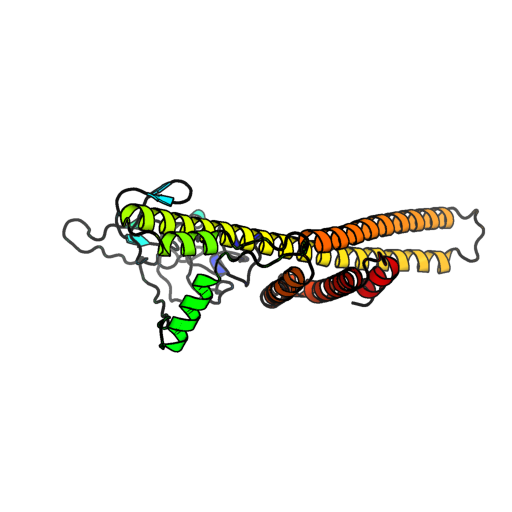2305 O O . LEU A 1 294 ? -8.095 3.907 -4.459 1.00 83.31 294 LEU A O 1
ATOM 2309 N N . ASN A 1 295 ? -6.105 2.956 -4.903 1.00 81.50 295 ASN A N 1
ATOM 2310 C CA . ASN A 1 295 ? -5.375 4.210 -5.045 1.00 81.50 295 ASN A CA 1
ATOM 2311 C C . ASN A 1 295 ? -5.276 4.644 -6.518 1.00 81.50 295 ASN A C 1
ATOM 2313 O O . ASN A 1 295 ? -4.426 4.167 -7.270 1.00 81.50 295 ASN A O 1
ATOM 2317 N N . LYS A 1 296 ? -6.105 5.619 -6.919 1.00 78.06 296 LYS A N 1
ATOM 2318 C CA . LYS A 1 296 ? -6.139 6.149 -8.296 1.00 78.06 296 LYS A CA 1
ATOM 2319 C C . LYS A 1 296 ? -4.771 6.622 -8.801 1.00 78.06 296 LYS A C 1
ATOM 2321 O O . LYS A 1 296 ? -4.474 6.420 -9.975 1.00 78.06 296 LYS A O 1
ATOM 2326 N N . ARG A 1 297 ? -3.927 7.193 -7.930 1.00 79.50 297 ARG A N 1
ATOM 2327 C CA . ARG A 1 297 ? -2.591 7.704 -8.297 1.00 79.50 297 ARG A CA 1
ATOM 2328 C C . ARG A 1 297 ? -1.620 6.591 -8.686 1.00 79.50 297 ARG A C 1
ATOM 2330 O O . ARG A 1 297 ? -0.696 6.834 -9.448 1.00 79.50 297 ARG A O 1
ATOM 2337 N N . LEU A 1 298 ? -1.839 5.377 -8.182 1.00 82.31 298 LEU A N 1
ATOM 2338 C CA . LEU A 1 298 ? -0.985 4.216 -8.440 1.00 82.31 298 LEU A CA 1
ATOM 2339 C C . LEU A 1 298 ? -1.574 3.264 -9.491 1.00 82.31 298 LEU A C 1
ATOM 2341 O O . LEU A 1 298 ? -0.954 2.259 -9.829 1.00 82.31 298 LEU A O 1
ATOM 2345 N N . SER A 1 299 ? -2.755 3.573 -10.033 1.00 83.75 299 SER A N 1
ATOM 2346 C CA . SER A 1 299 ? -3.447 2.712 -10.999 1.00 83.75 299 SER A CA 1
ATOM 2347 C C . SER A 1 299 ? -2.629 2.437 -12.269 1.00 83.75 299 SER A C 1
ATOM 2349 O O . SER A 1 299 ? -2.710 1.333 -12.807 1.00 83.75 299 SER A O 1
ATOM 2351 N N . GLY A 1 300 ? -1.785 3.388 -12.687 1.00 88.38 300 GLY A N 1
ATOM 2352 C CA . GLY A 1 300 ? -0.867 3.234 -13.820 1.00 88.38 300 GLY A CA 1
ATOM 2353 C C . GLY A 1 300 ? 0.226 2.180 -13.616 1.00 88.38 300 GLY A C 1
ATOM 2354 O O . GLY A 1 300 ? 0.807 1.726 -14.592 1.00 88.38 300 GLY A O 1
ATOM 2355 N N . LEU A 1 301 ? 0.483 1.733 -12.380 1.00 92.50 301 LEU A N 1
ATOM 2356 C CA . LEU A 1 301 ? 1.487 0.702 -12.089 1.00 92.50 301 LEU A CA 1
ATOM 2357 C C . LEU A 1 301 ? 0.957 -0.729 -12.308 1.00 92.50 301 LEU A C 1
ATOM 2359 O O . LEU A 1 301 ? 1.735 -1.679 -12.342 1.00 92.50 301 LEU A O 1
ATOM 2363 N N . LYS A 1 302 ? -0.361 -0.920 -12.461 1.00 94.06 302 LYS A N 1
ATOM 2364 C CA . LYS A 1 302 ? -0.969 -2.261 -12.564 1.00 94.06 302 LYS A CA 1
ATOM 2365 C C . LYS A 1 302 ? -0.494 -3.103 -13.758 1.00 94.06 302 LYS A C 1
ATOM 2367 O O . LYS A 1 302 ? -0.242 -4.293 -13.539 1.00 94.06 302 LYS A O 1
ATOM 2372 N N . PRO A 1 303 ? -0.369 -2.562 -14.989 1.00 94.69 303 PRO A N 1
ATOM 2373 C CA . PRO A 1 303 ? 0.145 -3.345 -16.115 1.00 94.69 303 PRO A CA 1
ATOM 2374 C C . PRO A 1 303 ? 1.561 -3.847 -15.825 1.00 94.69 303 PRO A C 1
ATOM 2376 O O . PRO A 1 303 ? 1.876 -5.012 -16.038 1.00 94.69 303 PRO A O 1
ATOM 2379 N N . PHE A 1 304 ? 2.376 -3.006 -15.189 1.00 95.94 304 PHE A N 1
ATOM 2380 C CA . PHE A 1 304 ? 3.747 -3.335 -14.818 1.00 95.94 304 PHE A CA 1
ATOM 2381 C C . PHE A 1 304 ? 3.847 -4.350 -13.680 1.00 95.94 304 PHE A C 1
ATOM 2383 O O . PHE A 1 304 ? 4.715 -5.216 -13.727 1.00 95.94 304 PHE A O 1
ATOM 2390 N N . LEU A 1 305 ? 2.938 -4.318 -12.698 1.00 96.50 305 LEU A N 1
ATOM 2391 C CA . LEU A 1 305 ? 2.820 -5.400 -11.713 1.00 96.50 305 LEU A CA 1
ATOM 2392 C C . LEU A 1 305 ? 2.473 -6.729 -12.394 1.00 96.50 305 LEU A C 1
ATOM 2394 O O . LEU A 1 305 ? 3.005 -7.772 -12.019 1.00 96.50 305 LEU A O 1
ATOM 2398 N N . THR A 1 306 ? 1.603 -6.693 -13.403 1.00 95.81 306 THR A N 1
ATOM 2399 C CA . THR A 1 306 ? 1.213 -7.885 -14.166 1.00 95.81 306 THR A CA 1
ATOM 2400 C C . THR A 1 306 ? 2.400 -8.440 -14.952 1.00 95.81 306 THR A C 1
ATOM 2402 O O . THR A 1 306 ? 2.709 -9.623 -14.816 1.00 95.81 306 THR A O 1
ATOM 2405 N N . ALA A 1 307 ? 3.117 -7.587 -15.691 1.00 95.69 307 ALA A N 1
ATOM 2406 C CA . ALA A 1 307 ? 4.335 -7.956 -16.413 1.00 95.69 307 ALA A CA 1
ATOM 2407 C C . ALA A 1 307 ? 5.413 -8.509 -15.467 1.00 95.69 307 ALA A C 1
ATOM 2409 O O . ALA A 1 307 ? 5.997 -9.566 -15.715 1.00 95.69 307 ALA A O 1
ATOM 2410 N N . HIS A 1 308 ? 5.632 -7.834 -14.334 1.00 97.06 308 HIS A N 1
ATOM 2411 C CA . HIS A 1 308 ? 6.578 -8.268 -13.315 1.00 97.06 308 HIS A CA 1
ATOM 2412 C C . HIS A 1 308 ? 6.217 -9.638 -12.747 1.00 97.06 308 HIS A C 1
ATOM 2414 O O . HIS A 1 308 ? 7.079 -10.511 -12.661 1.00 97.06 308 HIS A O 1
ATOM 2420 N N . TRP A 1 309 ? 4.944 -9.860 -12.413 1.00 97.19 309 TRP A N 1
ATOM 2421 C CA . TRP A 1 309 ? 4.495 -11.147 -11.902 1.00 97.19 309 TRP A CA 1
ATOM 2422 C C . TRP A 1 309 ? 4.630 -12.261 -12.944 1.00 97.19 309 TRP A C 1
ATOM 2424 O O . TRP A 1 309 ? 5.099 -13.343 -12.606 1.00 97.19 309 TRP A O 1
ATOM 2434 N N . GLN A 1 310 ? 4.323 -12.002 -14.217 1.00 95.69 310 GLN A N 1
ATOM 2435 C CA . GLN A 1 310 ? 4.549 -12.973 -15.293 1.00 95.69 310 GLN A CA 1
ATOM 2436 C C . GLN A 1 310 ? 6.032 -13.351 -15.420 1.00 95.69 310 GLN A C 1
ATOM 2438 O O . GLN A 1 310 ? 6.360 -14.536 -15.499 1.00 95.69 310 GLN A O 1
ATOM 2443 N N . ASN A 1 311 ? 6.937 -12.369 -15.385 1.00 95.69 311 ASN A N 1
ATOM 2444 C CA . ASN A 1 311 ? 8.382 -12.611 -15.409 1.00 95.69 311 ASN A CA 1
ATOM 2445 C C . ASN A 1 311 ? 8.836 -13.417 -14.177 1.00 95.69 311 ASN A C 1
ATOM 2447 O O . ASN A 1 311 ? 9.562 -14.405 -14.312 1.00 95.69 311 ASN A O 1
ATOM 2451 N N . GLN A 1 312 ? 8.335 -13.064 -12.990 1.00 96.56 312 GLN A N 1
ATOM 2452 C CA . GLN A 1 312 ? 8.594 -13.778 -11.738 1.00 96.56 312 GLN A CA 1
ATOM 2453 C C . GLN A 1 312 ? 8.109 -15.232 -11.789 1.00 96.56 312 GLN A C 1
ATOM 2455 O O . GLN A 1 312 ? 8.829 -16.125 -11.346 1.00 96.56 312 GLN A O 1
ATOM 2460 N N . GLN A 1 313 ? 6.925 -15.488 -12.351 1.00 95.44 313 GLN A N 1
ATOM 2461 C CA . GLN A 1 313 ? 6.379 -16.835 -12.528 1.00 95.44 313 GLN A CA 1
ATOM 2462 C C . GLN A 1 313 ? 7.208 -17.664 -13.509 1.00 95.44 313 GLN A C 1
ATOM 2464 O O . GLN A 1 313 ? 7.493 -18.827 -13.226 1.00 95.44 313 GLN A O 1
ATOM 2469 N N . LYS A 1 314 ? 7.639 -17.074 -14.634 1.00 93.88 314 LYS A N 1
ATOM 2470 C CA . LYS A 1 314 ? 8.535 -17.746 -15.590 1.00 93.88 314 LYS A CA 1
ATOM 2471 C C . LYS A 1 314 ? 9.830 -18.184 -14.898 1.00 93.88 314 LYS A C 1
ATOM 2473 O O . LYS A 1 314 ? 10.215 -19.343 -15.036 1.00 93.88 314 LYS A O 1
ATOM 2478 N N . TYR A 1 315 ? 10.442 -17.298 -14.106 1.00 95.31 315 TYR A N 1
ATOM 2479 C CA . TYR A 1 315 ? 11.641 -17.626 -13.333 1.00 95.31 315 TYR A CA 1
ATOM 2480 C C . TYR A 1 315 ? 11.380 -18.715 -12.281 1.00 95.31 315 TYR A C 1
ATOM 2482 O O . TYR A 1 315 ? 12.134 -19.679 -12.201 1.00 95.31 315 TYR A O 1
ATOM 2490 N N . LEU A 1 316 ? 10.298 -18.613 -11.503 1.00 93.75 316 LEU A N 1
ATOM 2491 C CA . LEU A 1 316 ? 9.943 -19.614 -10.487 1.00 93.75 316 LEU A CA 1
ATOM 2492 C C . LEU A 1 316 ? 9.711 -21.011 -11.086 1.00 93.75 316 LEU A C 1
ATOM 2494 O O . LEU A 1 316 ? 10.008 -22.008 -10.434 1.00 93.75 316 LEU A O 1
ATOM 2498 N N . ALA A 1 317 ? 9.209 -21.088 -12.322 1.00 92.50 317 ALA A N 1
ATOM 2499 C CA . ALA A 1 317 ? 8.909 -22.352 -12.986 1.00 92.50 317 ALA A CA 1
ATOM 2500 C C . ALA A 1 317 ? 10.155 -23.102 -13.486 1.00 92.50 317 ALA A C 1
ATOM 2502 O O . ALA A 1 317 ? 10.164 -24.331 -13.485 1.00 92.50 317 ALA A O 1
ATOM 2503 N N . ASN A 1 318 ? 11.186 -22.391 -13.958 1.00 90.19 318 ASN A N 1
ATOM 2504 C CA . ASN A 1 318 ? 12.324 -23.019 -14.644 1.00 90.19 318 ASN A CA 1
ATOM 2505 C C . ASN A 1 318 ? 13.712 -22.620 -14.108 1.00 90.19 318 ASN A C 1
ATOM 2507 O O . ASN A 1 318 ? 14.705 -23.219 -14.522 1.00 90.19 318 ASN A O 1
ATOM 2511 N N . GLY A 1 319 ? 13.797 -21.630 -13.216 1.00 90.19 319 GLY A N 1
ATOM 2512 C CA . GLY A 1 319 ? 15.034 -21.109 -12.630 1.00 90.19 319 GLY A CA 1
ATOM 2513 C C . GLY A 1 319 ? 15.965 -20.384 -13.608 1.00 90.19 319 GLY A C 1
ATOM 2514 O O . GLY A 1 319 ? 17.111 -20.104 -13.257 1.00 90.19 319 GLY A O 1
ATOM 2515 N N . LYS A 1 320 ? 15.524 -20.104 -14.840 1.00 91.31 320 LYS A N 1
ATOM 2516 C CA . LYS A 1 320 ? 16.362 -19.533 -15.902 1.00 91.31 320 LYS A CA 1
ATOM 2517 C C . LYS A 1 320 ? 16.207 -18.022 -15.987 1.00 91.31 320 LYS A C 1
ATOM 2519 O O . LYS A 1 320 ? 15.098 -17.495 -15.960 1.00 91.31 320 LYS A O 1
ATOM 2524 N N . ILE A 1 321 ? 17.338 -17.346 -16.157 1.00 90.56 321 ILE A N 1
ATOM 2525 C CA . ILE A 1 321 ? 17.387 -15.912 -16.432 1.00 90.56 321 ILE A CA 1
ATOM 2526 C C . ILE A 1 321 ? 17.122 -15.698 -17.928 1.00 90.56 321 ILE A C 1
ATOM 2528 O O . ILE A 1 321 ? 17.912 -16.143 -18.756 1.00 90.56 321 ILE A O 1
ATOM 2532 N N . ASP A 1 322 ? 16.011 -15.036 -18.259 1.00 89.00 322 ASP A N 1
ATOM 2533 C CA . ASP A 1 322 ? 15.587 -14.721 -19.632 1.00 89.00 322 ASP A CA 1
ATOM 2534 C C . ASP A 1 322 ? 15.371 -13.210 -19.780 1.00 89.00 322 ASP A C 1
ATOM 2536 O O . ASP A 1 322 ? 14.251 -12.707 -19.855 1.00 89.00 322 ASP A O 1
ATOM 2540 N N . THR A 1 323 ? 16.473 -12.462 -19.759 1.00 84.25 323 THR A N 1
ATOM 2541 C CA . THR A 1 323 ? 16.452 -10.994 -19.795 1.00 84.25 323 THR A CA 1
ATOM 2542 C C . THR A 1 323 ? 15.766 -10.443 -21.045 1.00 84.25 323 THR A C 1
ATOM 2544 O O . THR A 1 323 ? 15.019 -9.472 -20.946 1.00 84.25 323 THR A O 1
ATOM 2547 N N . THR A 1 324 ? 15.964 -11.077 -22.203 1.00 83.62 324 THR A N 1
ATOM 2548 C CA . THR A 1 324 ? 15.345 -10.673 -23.473 1.00 83.62 324 THR A CA 1
ATOM 2549 C C . THR A 1 324 ? 13.836 -10.908 -23.462 1.00 83.62 324 THR A C 1
ATOM 2551 O O . THR A 1 324 ? 13.074 -9.992 -23.769 1.00 83.62 324 THR A O 1
ATOM 2554 N N . GLY A 1 325 ? 13.381 -12.099 -23.056 1.00 82.62 325 GLY A N 1
ATOM 2555 C CA . GLY A 1 325 ? 11.953 -12.401 -22.968 1.00 82.62 325 GLY A CA 1
ATOM 2556 C C . GLY A 1 325 ? 11.235 -11.570 -21.904 1.00 82.62 325 GLY A C 1
ATOM 2557 O O . GLY A 1 325 ? 10.059 -11.241 -22.064 1.00 82.62 325 GLY A O 1
ATOM 2558 N N . TRP A 1 326 ? 11.918 -11.193 -20.820 1.00 83.19 326 TRP A N 1
ATOM 2559 C CA . TRP A 1 326 ? 11.359 -10.320 -19.785 1.00 83.19 326 TRP A CA 1
ATOM 2560 C C . TRP A 1 326 ? 11.221 -8.868 -20.232 1.00 83.19 326 TRP A C 1
ATOM 2562 O O . TRP A 1 326 ? 10.203 -8.253 -19.911 1.00 83.19 326 TRP A O 1
ATOM 2572 N N . LEU A 1 327 ? 12.194 -8.347 -20.987 1.00 82.69 327 LEU A N 1
ATOM 2573 C CA . LEU A 1 327 ? 12.125 -7.014 -21.587 1.00 82.69 327 LEU A CA 1
ATOM 2574 C C . LEU A 1 327 ? 10.944 -6.915 -22.565 1.00 82.69 327 LEU A C 1
ATOM 2576 O O . LEU A 1 327 ? 10.150 -5.983 -22.462 1.00 82.69 327 LEU A O 1
ATOM 2580 N N . GLY A 1 328 ? 10.774 -7.920 -23.433 1.00 83.44 328 GLY A N 1
ATOM 2581 C CA . GLY A 1 328 ? 9.661 -7.973 -24.387 1.00 83.44 328 GLY A CA 1
ATOM 2582 C C . GLY A 1 328 ? 8.290 -7.894 -23.706 1.00 83.44 328 GLY A C 1
ATOM 2583 O O . GLY A 1 328 ? 7.486 -7.029 -24.045 1.00 83.44 328 GLY A O 1
ATOM 2584 N N . ASN A 1 329 ? 8.056 -8.693 -22.653 1.00 84.12 329 ASN A N 1
ATOM 2585 C CA . ASN A 1 329 ? 6.779 -8.654 -21.914 1.00 84.12 329 ASN A CA 1
ATOM 2586 C C . ASN A 1 329 ? 6.506 -7.276 -21.283 1.00 84.12 329 ASN A C 1
ATOM 2588 O O . ASN A 1 329 ? 5.358 -6.900 -21.066 1.00 84.12 329 ASN A O 1
ATOM 2592 N N . VAL A 1 330 ? 7.554 -6.533 -20.923 1.00 85.19 330 VAL A N 1
ATOM 2593 C CA . VAL A 1 330 ? 7.431 -5.202 -20.319 1.00 85.19 330 VAL A CA 1
ATOM 2594 C C . VAL A 1 330 ? 7.179 -4.126 -21.381 1.00 85.19 330 VAL A C 1
ATOM 2596 O O . VAL A 1 330 ? 6.430 -3.186 -21.125 1.00 85.19 330 VAL A O 1
ATOM 2599 N N . GLN A 1 331 ? 7.759 -4.255 -22.574 1.00 76.69 331 GLN A N 1
ATOM 2600 C CA . GLN A 1 331 ? 7.573 -3.305 -23.677 1.00 76.69 331 GLN A CA 1
ATOM 2601 C C . GLN A 1 331 ? 6.193 -3.411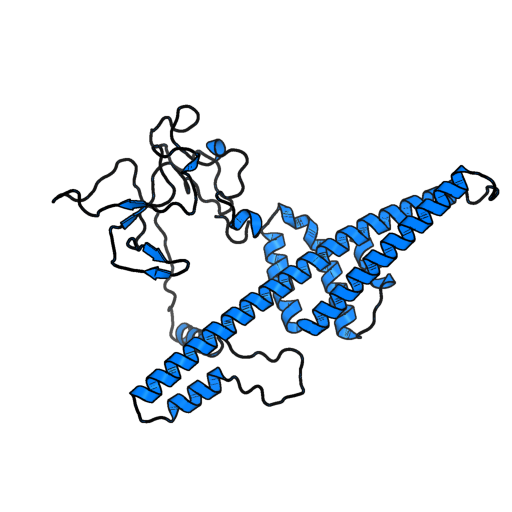 -24.350 1.00 76.69 331 GLN A C 1
ATOM 2603 O O . GLN A 1 331 ? 5.697 -2.398 -24.843 1.00 76.69 331 GLN A O 1
ATOM 2608 N N . GLU A 1 332 ? 5.573 -4.596 -24.335 1.00 72.50 332 GLU A N 1
ATOM 2609 C CA . GLU A 1 332 ? 4.236 -4.854 -24.901 1.00 72.50 332 GLU A CA 1
ATOM 2610 C C . GLU A 1 332 ? 3.064 -4.288 -24.067 1.00 72.50 332 GLU A C 1
ATOM 2612 O O . GLU A 1 332 ? 1.937 -4.247 -24.561 1.00 72.50 332 GLU A O 1
ATOM 2617 N N . ASN A 1 333 ? 3.313 -3.853 -22.822 1.00 58.28 333 ASN A N 1
ATOM 2618 C CA . ASN A 1 333 ? 2.299 -3.303 -21.901 1.00 58.28 333 ASN A CA 1
ATOM 2619 C C . ASN A 1 333 ? 2.135 -1.773 -21.968 1.00 58.28 333 ASN A C 1
ATOM 2621 O O . ASN A 1 333 ? 1.115 -1.280 -21.443 1.00 58.28 333 ASN A O 1
#

Sequence (333 aa):
MGGLKVNSAEFRDSHYPMDDMKNYEWYSGPQSSNSKVQLVGLLNPNPLGLYDMLGNVSEMMFTPFYLNKINRLHGQAGGFVVRGGSVMSNESEIRSATRKEINYYDEAQPFTSKTTGLRLVLVSPAITSTDRVKLLEKNWAAIGEDKPGVNKKNEESKDTAKALGSLASGVEDSELKKKLKDLENQLRASNQQQQEERAQSIRASLNLGSFLCTKLQDDGRFLDFLNHNYELLCKDKDDADKNCAIRKTKLGEQTDRLQQLTSYYASSLVDSATLYGESALKQEVTVFNQMLTLNKRLSGLKPFLTAHWQNQQKYLANGKIDTTGWLGNVQEN

pLDDT: mean 87.79, std 10.87, range [34.06, 97.19]

Secondary structure (DSSP, 8-state):
--GGGS-HHHHHSSS-S-S-GGGT-B-SSTTTTTT----TT-SPPPTTS--SSSBSSEEEEEEEP-EEETTEEES---SEEEES--TTS-GGG--TT-EEEE-SEETTEEP--SSEE--------S--SHHHHHHHHHHHHHTT-----S-TT-TT---HHHHHHHHHHT---HHHHHHHHHHHHHHHHHHHHHHHHHHHHHHHHHHHHHHHHHHHHHHHHHHHHHHHHHHHHHTTS-TT-HHHHHHHHHHHHHHHHHHHHHHHHHHHHHHHHHHHHHHHHHHHHHHHHHHHHH-GGGGGGHHHHHHHHHHHHHHHHH----HHHHHHHHHT-